Protein AF-A0A932LDV2-F1 (afdb_monomer_lite)

Secondary structure (DSSP, 8-state):
-HHHHHHHHHHHHHHHHHHHHHHHSBTTB-HHHHHHHHHHHHHHHGGGGS--TT--SS---HHHHHHH----TTTTS--TT--HHHHHHHHHHHHHHHHHHHHTT-HHHHHHHHHHHHHHHHHHHTT-TT-TTHHHHHHHHHHHHHHH-TT-HHHHHHHHHHHHHTT-HHHHHHHHHHHHHH---HHHHHHHHHHHHHTT-HHHHHHHHHHHHHHHHHS-S------HHHH-----HHHHHHSPPPP----------PPPPPPPP-------------S---------

Structure (mmCIF, N/CA/C/O backbone):
data_AF-A0A932LDV2-F1
#
_entry.id   AF-A0A932LDV2-F1
#
loop_
_atom_site.group_PDB
_atom_site.id
_atom_site.type_symbol
_atom_site.label_atom_id
_atom_site.label_alt_id
_atom_site.label_comp_id
_atom_site.label_asym_id
_atom_site.label_entity_id
_atom_site.label_seq_id
_atom_site.pdbx_PDB_ins_code
_atom_site.Cartn_x
_atom_site.Cartn_y
_atom_site.Cartn_z
_atom_site.occupancy
_atom_site.B_iso_or_equiv
_atom_site.auth_seq_id
_atom_site.auth_comp_id
_atom_site.auth_asym_id
_atom_site.auth_atom_id
_atom_site.pdbx_PDB_model_num
ATOM 1 N N . ALA A 1 1 ? 10.713 25.503 3.692 1.00 56.94 1 ALA A N 1
ATOM 2 C CA . ALA A 1 1 ? 11.577 24.511 4.371 1.00 56.94 1 ALA A CA 1
ATOM 3 C C . ALA A 1 1 ? 11.009 23.088 4.264 1.00 56.94 1 ALA A C 1
ATOM 5 O O . ALA A 1 1 ? 11.750 22.181 3.907 1.00 56.94 1 ALA A O 1
ATOM 6 N N . GLU A 1 2 ? 9.701 22.903 4.468 1.00 55.41 2 GLU A N 1
ATOM 7 C CA . GLU A 1 2 ? 9.014 21.595 4.528 1.00 55.41 2 GLU A CA 1
ATOM 8 C C . GLU A 1 2 ? 9.124 20.728 3.259 1.00 55.41 2 GLU A C 1
ATOM 10 O O . GLU A 1 2 ? 9.310 19.515 3.351 1.00 55.41 2 GLU A O 1
ATOM 15 N N . ARG A 1 3 ? 9.133 21.335 2.062 1.00 58.16 3 ARG A N 1
ATOM 16 C CA . ARG A 1 3 ? 9.334 20.598 0.797 1.00 58.16 3 ARG A CA 1
ATOM 17 C C . ARG A 1 3 ? 10.682 19.871 0.758 1.00 58.16 3 ARG A C 1
ATOM 19 O O . ARG A 1 3 ? 10.728 18.682 0.468 1.00 58.16 3 ARG A O 1
ATOM 26 N N . ARG A 1 4 ? 11.778 20.560 1.108 1.00 62.97 4 ARG A N 1
ATOM 27 C CA . ARG A 1 4 ? 13.129 19.963 1.151 1.00 62.97 4 ARG A CA 1
ATOM 28 C C . ARG A 1 4 ? 13.217 18.834 2.182 1.00 62.97 4 ARG A C 1
ATOM 30 O O . ARG A 1 4 ? 13.905 17.851 1.931 1.00 62.97 4 ARG A O 1
ATOM 37 N N . ALA A 1 5 ? 12.484 18.948 3.291 1.00 72.81 5 ALA A N 1
ATOM 38 C CA . ALA A 1 5 ? 12.410 17.898 4.303 1.00 72.81 5 ALA A CA 1
ATOM 39 C C . ALA A 1 5 ? 11.691 16.640 3.782 1.00 72.81 5 ALA A C 1
ATOM 41 O O . ALA A 1 5 ? 12.189 15.539 3.988 1.00 72.81 5 ALA A O 1
ATOM 42 N N . SER A 1 6 ? 10.587 16.791 3.039 1.00 71.81 6 SER A N 1
ATOM 43 C CA . SER A 1 6 ? 9.850 15.654 2.460 1.00 71.81 6 SER A CA 1
ATOM 44 C C . SER A 1 6 ? 10.655 14.906 1.390 1.00 71.81 6 SER A C 1
ATOM 46 O O . SER A 1 6 ? 10.692 13.678 1.395 1.00 71.81 6 SER A O 1
ATOM 48 N N . TYR A 1 7 ? 11.366 15.623 0.510 1.00 73.19 7 TYR A N 1
ATOM 49 C CA . TYR A 1 7 ? 12.268 14.990 -0.465 1.00 73.19 7 TYR A CA 1
ATOM 50 C C . TYR A 1 7 ? 13.435 14.262 0.210 1.00 73.19 7 TYR A C 1
ATOM 52 O O . TYR A 1 7 ? 13.761 13.143 -0.181 1.00 73.19 7 TYR A O 1
ATOM 60 N N . SER A 1 8 ? 14.024 14.871 1.243 1.00 80.75 8 SER A N 1
ATOM 61 C CA . SER A 1 8 ? 15.097 14.255 2.027 1.00 80.75 8 SER A CA 1
ATOM 62 C C . SER A 1 8 ? 14.615 12.981 2.732 1.00 80.75 8 SER A C 1
ATOM 64 O O . SER A 1 8 ? 15.217 11.923 2.575 1.00 80.75 8 SER A O 1
ATOM 66 N N . ALA A 1 9 ? 13.456 13.028 3.396 1.00 83.44 9 ALA A N 1
ATOM 67 C CA . ALA A 1 9 ? 12.863 11.859 4.044 1.00 83.44 9 ALA A CA 1
ATOM 68 C C . ALA A 1 9 ? 12.564 10.725 3.047 1.00 83.44 9 ALA A C 1
ATOM 70 O O . ALA A 1 9 ? 12.882 9.569 3.320 1.00 83.44 9 ALA A O 1
ATOM 71 N N . LYS A 1 10 ? 12.004 11.044 1.868 1.00 85.06 10 LYS A N 1
ATOM 72 C CA . LYS A 1 10 ? 11.775 10.061 0.795 1.00 85.06 10 LYS A CA 1
ATOM 73 C C . LYS A 1 10 ? 13.084 9.380 0.383 1.00 85.06 10 LYS A C 1
ATOM 75 O O . LYS A 1 10 ? 13.119 8.155 0.279 1.00 85.06 10 LYS A O 1
ATOM 80 N N . ALA A 1 11 ? 14.142 10.159 0.157 1.00 86.75 11 ALA A N 1
ATOM 81 C CA . ALA A 1 11 ? 15.445 9.635 -0.240 1.00 86.75 11 ALA A CA 1
ATOM 82 C C . ALA A 1 11 ? 16.041 8.703 0.828 1.00 86.75 11 ALA A C 1
ATOM 84 O O . ALA A 1 11 ? 16.503 7.614 0.493 1.00 86.75 11 ALA A O 1
ATOM 85 N N . GLU A 1 12 ? 15.957 9.076 2.107 1.00 90.75 12 GLU A N 1
ATOM 86 C CA . GLU A 1 12 ? 16.441 8.244 3.215 1.00 90.75 12 GLU A CA 1
ATOM 87 C C . GLU A 1 12 ? 15.667 6.924 3.341 1.00 90.75 12 GLU A C 1
ATOM 89 O O . GLU A 1 12 ? 16.276 5.869 3.521 1.00 90.75 12 GLU A O 1
ATOM 94 N N . PHE A 1 13 ? 14.339 6.927 3.167 1.00 92.06 13 PHE A N 1
ATOM 95 C CA . PHE A 1 13 ? 13.568 5.678 3.173 1.00 92.06 13 PHE A CA 1
ATOM 96 C C . PHE A 1 13 ? 13.920 4.761 1.998 1.00 92.06 13 PHE A C 1
ATOM 98 O O . PHE A 1 13 ? 14.060 3.554 2.195 1.00 92.06 13 PHE A O 1
ATOM 105 N N . PHE A 1 14 ? 14.110 5.304 0.791 1.00 91.50 14 PHE A N 1
ATOM 106 C CA . PHE A 1 14 ? 14.563 4.497 -0.346 1.00 91.50 14 PHE A CA 1
ATOM 107 C C . PHE A 1 14 ? 15.976 3.956 -0.149 1.00 91.50 14 PHE A C 1
ATOM 109 O O . PHE A 1 14 ? 16.233 2.806 -0.494 1.00 91.50 14 PHE A O 1
ATOM 116 N N . LYS A 1 15 ? 16.873 4.737 0.459 1.00 92.62 15 LYS A N 1
ATOM 117 C CA . LYS A 1 15 ? 18.210 4.273 0.833 1.00 92.62 15 LYS A CA 1
ATOM 118 C C . LYS A 1 15 ? 18.145 3.131 1.848 1.00 92.62 15 LYS A C 1
ATOM 120 O O . LYS A 1 15 ? 18.846 2.138 1.680 1.00 92.62 15 LYS A O 1
ATOM 125 N N . ALA A 1 16 ? 17.283 3.233 2.859 1.00 93.12 16 ALA A N 1
ATOM 126 C CA . ALA A 1 16 ? 17.077 2.165 3.835 1.00 93.12 16 ALA A CA 1
ATOM 127 C C . ALA A 1 16 ? 16.534 0.883 3.180 1.00 93.12 16 ALA A C 1
ATOM 129 O O . ALA A 1 16 ? 17.050 -0.202 3.441 1.00 93.12 16 ALA A O 1
ATOM 130 N N . LEU A 1 17 ? 15.544 1.006 2.287 1.00 95.50 17 LEU A N 1
ATOM 131 C CA . LEU A 1 17 ? 15.029 -0.126 1.508 1.00 95.50 17 LEU A CA 1
ATOM 132 C C . LEU A 1 17 ? 16.108 -0.746 0.618 1.00 95.50 17 LEU A C 1
ATOM 134 O O . LEU A 1 17 ? 16.176 -1.965 0.515 1.00 95.50 17 LEU A O 1
ATOM 138 N N . TRP A 1 18 ? 16.961 0.076 0.006 1.00 94.81 18 TRP A N 1
ATOM 139 C CA . TRP A 1 18 ? 18.045 -0.398 -0.849 1.00 94.81 18 TRP A CA 1
ATOM 140 C C . TRP A 1 18 ? 19.104 -1.171 -0.062 1.00 94.81 18 TRP A C 1
ATOM 142 O O . TRP A 1 18 ? 19.468 -2.270 -0.464 1.00 94.81 18 TRP A O 1
ATOM 152 N N . LEU A 1 19 ? 19.544 -0.649 1.089 1.00 94.56 19 LEU A N 1
ATOM 153 C CA . LEU A 1 19 ? 20.493 -1.345 1.968 1.00 94.56 19 LEU A CA 1
ATOM 154 C C . LEU A 1 19 ? 19.927 -2.676 2.469 1.00 94.56 19 LEU A C 1
ATOM 156 O O . LEU A 1 19 ? 20.640 -3.672 2.529 1.00 94.56 19 LEU A O 1
ATOM 160 N N . MET A 1 20 ? 18.639 -2.701 2.807 1.00 94.75 20 MET A N 1
ATOM 161 C CA . MET A 1 20 ? 17.969 -3.929 3.215 1.00 94.75 20 MET A CA 1
ATOM 162 C C . MET A 1 20 ? 17.880 -4.935 2.061 1.00 94.75 20 MET A C 1
ATOM 164 O O . MET A 1 20 ? 18.220 -6.096 2.254 1.00 94.75 20 MET A O 1
ATOM 168 N N . ALA A 1 21 ? 17.467 -4.499 0.868 1.00 95.56 21 ALA A N 1
ATOM 169 C CA . ALA A 1 21 ? 17.415 -5.350 -0.317 1.00 95.56 21 ALA A CA 1
ATOM 170 C C . ALA A 1 21 ? 18.800 -5.927 -0.651 1.00 95.56 21 ALA A C 1
ATOM 172 O O . ALA A 1 21 ? 18.924 -7.124 -0.880 1.00 95.56 21 ALA A O 1
ATOM 173 N N . GLN A 1 22 ? 19.854 -5.108 -0.573 1.00 95.19 22 GLN A N 1
ATOM 174 C CA . GLN A 1 22 ? 21.233 -5.556 -0.762 1.00 95.19 22 GLN A CA 1
ATOM 175 C C . GLN A 1 22 ? 21.660 -6.593 0.287 1.00 95.19 22 GLN A C 1
ATOM 177 O O . GLN A 1 22 ? 22.395 -7.516 -0.039 1.00 95.19 22 GLN A O 1
ATOM 182 N N . ALA A 1 23 ? 21.213 -6.450 1.537 1.00 93.25 23 ALA A N 1
ATOM 183 C CA . ALA A 1 23 ? 21.509 -7.412 2.597 1.00 93.25 23 ALA A CA 1
ATOM 184 C C . ALA A 1 23 ? 20.749 -8.744 2.438 1.00 93.25 23 ALA A C 1
ATOM 186 O O . ALA A 1 23 ? 21.206 -9.765 2.949 1.00 93.25 23 ALA A O 1
ATOM 187 N N . LEU A 1 24 ? 19.593 -8.736 1.764 1.00 93.62 24 LEU A N 1
ATOM 188 C CA . LEU A 1 24 ? 18.849 -9.949 1.401 1.00 93.62 24 LEU A CA 1
ATOM 189 C C . LEU A 1 24 ? 19.465 -10.655 0.185 1.00 93.62 24 LEU A C 1
ATOM 191 O O . LEU A 1 24 ? 19.384 -11.879 0.063 1.00 93.62 24 LEU A O 1
ATOM 195 N N . ASP A 1 25 ? 20.074 -9.880 -0.705 1.00 95.75 25 ASP A N 1
ATOM 196 C CA . ASP A 1 25 ? 20.756 -10.364 -1.894 1.00 95.75 25 ASP A CA 1
ATOM 197 C C . ASP A 1 25 ? 22.082 -11.072 -1.556 1.00 95.75 25 ASP A C 1
ATOM 199 O O . ASP A 1 25 ? 22.782 -10.770 -0.589 1.00 95.75 25 ASP A O 1
ATOM 203 N N . GLY A 1 26 ? 22.419 -12.073 -2.370 1.00 89.06 26 GLY A N 1
ATOM 204 C CA . GLY A 1 26 ? 23.655 -12.849 -2.251 1.00 89.06 26 GLY A CA 1
ATOM 205 C C . GLY A 1 26 ? 24.663 -12.465 -3.338 1.00 89.06 26 GLY A C 1
ATOM 206 O O . GLY A 1 26 ? 24.319 -11.759 -4.281 1.00 89.06 26 GLY A O 1
ATOM 207 N N . PRO A 1 27 ? 25.898 -12.992 -3.304 1.00 83.12 27 PRO A N 1
ATOM 208 C CA . PRO A 1 27 ? 26.955 -12.617 -4.254 1.00 83.12 27 PRO A CA 1
ATOM 209 C C . PRO A 1 27 ? 26.642 -12.909 -5.735 1.00 83.12 27 PRO A C 1
ATOM 211 O O . PRO A 1 27 ? 27.297 -12.353 -6.610 1.00 83.12 27 PRO A O 1
ATOM 214 N N . ALA A 1 28 ? 25.659 -13.765 -6.027 1.00 85.81 28 ALA A N 1
ATOM 215 C CA . ALA A 1 28 ? 25.228 -14.114 -7.385 1.00 85.81 28 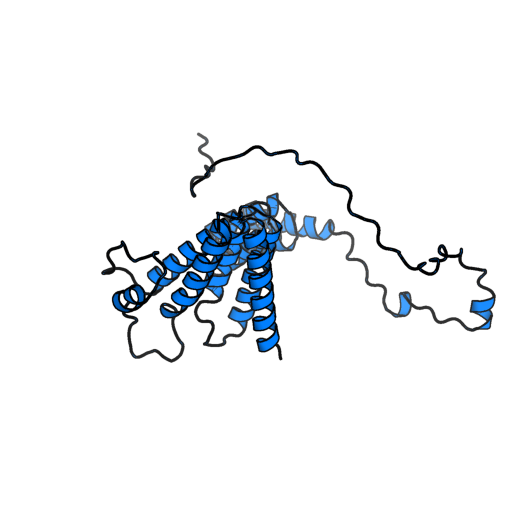ALA A CA 1
ATOM 216 C C . ALA A 1 28 ? 23.727 -13.861 -7.635 1.00 85.81 28 ALA A C 1
ATOM 218 O O . ALA A 1 28 ? 23.184 -14.343 -8.626 1.00 85.81 28 ALA A O 1
ATOM 219 N N . ASN A 1 29 ? 23.039 -13.167 -6.723 1.00 91.19 29 ASN A N 1
ATOM 220 C CA . ASN A 1 29 ? 21.599 -12.942 -6.797 1.00 91.19 29 ASN A CA 1
ATOM 221 C C . ASN A 1 29 ? 21.285 -11.500 -6.405 1.00 91.19 29 ASN A C 1
ATOM 223 O O . ASN A 1 29 ? 21.460 -11.155 -5.243 1.00 91.19 29 ASN A O 1
ATOM 227 N N . ASP A 1 30 ? 20.805 -10.702 -7.355 1.00 94.75 30 ASP A N 1
ATOM 228 C CA . ASP A 1 30 ? 20.394 -9.307 -7.179 1.00 94.75 30 ASP A CA 1
ATOM 229 C C . ASP A 1 30 ? 18.864 -9.147 -7.162 1.00 94.75 30 ASP A C 1
ATOM 231 O O . ASP A 1 30 ? 18.339 -8.072 -7.454 1.00 94.75 30 ASP A O 1
ATOM 235 N N . ARG A 1 31 ? 18.123 -10.224 -6.876 1.00 96.81 31 ARG A N 1
ATOM 236 C CA . ARG A 1 31 ? 16.661 -10.269 -6.979 1.00 96.81 31 ARG A CA 1
ATOM 237 C C . ARG A 1 31 ? 15.970 -9.132 -6.230 1.00 96.81 31 ARG A C 1
ATOM 239 O O . ARG A 1 31 ? 15.054 -8.528 -6.792 1.00 96.81 31 ARG A O 1
ATOM 246 N N . HIS A 1 32 ? 16.347 -8.853 -4.985 1.00 97.25 32 HIS A N 1
ATOM 247 C CA . HIS A 1 32 ? 15.653 -7.866 -4.159 1.00 97.25 32 HIS A CA 1
ATOM 248 C C . HIS A 1 32 ? 16.000 -6.439 -4.591 1.00 97.25 32 HIS A C 1
ATOM 250 O O . HIS A 1 32 ? 15.104 -5.595 -4.706 1.00 97.25 32 HIS A O 1
ATOM 256 N N . VAL A 1 33 ? 17.267 -6.165 -4.918 1.00 97.69 33 VAL A N 1
ATOM 257 C CA . VAL A 1 33 ? 17.696 -4.875 -5.479 1.00 97.69 33 VAL A CA 1
ATOM 258 C C . VAL A 1 33 ? 17.075 -4.643 -6.861 1.00 97.69 33 VAL A C 1
ATOM 260 O O . VAL A 1 33 ? 16.594 -3.539 -7.147 1.00 97.69 33 VAL A O 1
ATOM 263 N N . ALA A 1 34 ? 17.017 -5.666 -7.714 1.00 97.81 34 ALA A N 1
ATOM 264 C CA . ALA A 1 34 ? 16.365 -5.616 -9.019 1.00 97.81 34 ALA A CA 1
ATOM 265 C C . ALA A 1 34 ? 14.854 -5.380 -8.885 1.00 97.81 34 ALA A C 1
ATOM 267 O O . ALA A 1 34 ? 14.299 -4.556 -9.617 1.00 97.81 34 ALA A O 1
ATOM 268 N N . ALA A 1 35 ? 14.191 -6.031 -7.922 1.00 98.25 35 ALA A N 1
ATOM 269 C CA . ALA A 1 35 ? 12.786 -5.785 -7.610 1.00 98.25 35 ALA A CA 1
ATOM 270 C C . ALA A 1 35 ? 12.566 -4.338 -7.146 1.00 98.25 35 ALA A C 1
ATOM 272 O O . ALA A 1 35 ? 11.707 -3.651 -7.700 1.00 98.25 35 ALA A O 1
ATOM 273 N N . LEU A 1 36 ? 13.388 -3.821 -6.227 1.00 98.00 36 LEU A N 1
ATOM 274 C CA . LEU A 1 36 ? 13.286 -2.432 -5.771 1.00 98.00 36 LEU A CA 1
ATOM 275 C C . LEU A 1 36 ? 13.491 -1.439 -6.922 1.00 98.00 36 LEU A C 1
ATOM 277 O O . LEU A 1 36 ? 12.731 -0.482 -7.057 1.00 98.00 36 LEU A O 1
ATOM 281 N N . THR A 1 37 ? 14.469 -1.697 -7.790 1.00 98.06 37 THR A N 1
ATOM 282 C CA . THR A 1 37 ? 14.772 -0.868 -8.967 1.00 98.06 37 THR A CA 1
ATOM 283 C C . THR A 1 37 ? 13.648 -0.905 -10.004 1.00 98.06 37 THR A C 1
ATOM 285 O O . THR A 1 37 ? 13.355 0.099 -10.655 1.00 98.06 37 THR A O 1
ATOM 288 N N . ALA A 1 38 ? 1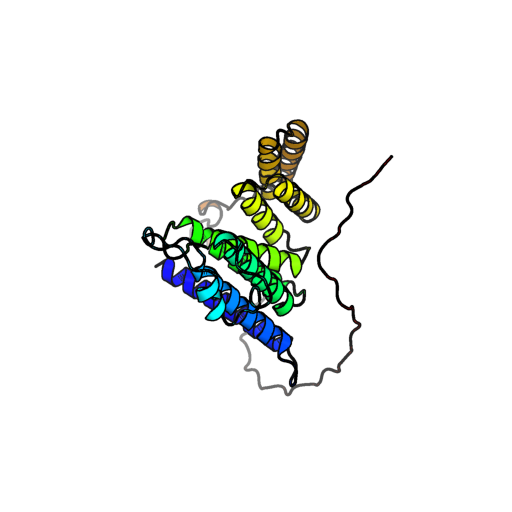3.010 -2.062 -10.191 1.00 98.31 38 ALA A N 1
ATOM 289 C CA . ALA A 1 38 ? 11.834 -2.185 -11.045 1.00 98.31 38 ALA A CA 1
ATOM 290 C C . ALA A 1 38 ? 10.632 -1.443 -10.443 1.00 98.31 38 ALA A C 1
ATOM 292 O O . ALA A 1 38 ? 9.880 -0.805 -11.179 1.00 98.31 38 ALA A O 1
ATOM 293 N N . ALA A 1 39 ? 10.472 -1.488 -9.118 1.00 98.06 39 ALA A N 1
ATOM 294 C CA . ALA A 1 39 ? 9.387 -0.814 -8.424 1.00 98.06 39 ALA A CA 1
ATOM 295 C C . ALA A 1 39 ? 9.500 0.711 -8.492 1.00 98.06 39 ALA A C 1
ATOM 297 O O . ALA A 1 39 ? 8.529 1.374 -8.846 1.00 98.06 39 ALA A O 1
ATOM 298 N N . THR A 1 40 ? 10.677 1.274 -8.193 1.00 96.69 40 THR A N 1
ATOM 299 C CA . THR A 1 40 ? 10.910 2.727 -8.265 1.00 96.69 40 THR A CA 1
ATOM 300 C C . THR A 1 40 ? 10.678 3.250 -9.671 1.00 96.69 40 THR A C 1
ATOM 302 O O . THR A 1 40 ? 9.950 4.220 -9.852 1.00 96.69 40 THR A O 1
ATOM 305 N N . ARG A 1 41 ? 11.188 2.534 -10.677 1.00 97.81 41 ARG A N 1
ATOM 306 C CA . ARG A 1 41 ? 10.962 2.872 -12.080 1.00 97.81 41 ARG A CA 1
ATOM 307 C C . ARG A 1 41 ? 9.484 2.879 -12.449 1.00 97.81 41 ARG A C 1
ATOM 309 O O . ARG A 1 41 ? 9.026 3.822 -13.080 1.00 97.81 41 ARG A O 1
ATOM 316 N N . ALA A 1 42 ? 8.739 1.854 -12.043 1.00 98.00 42 ALA A N 1
ATOM 317 C CA . ALA A 1 42 ? 7.310 1.785 -12.310 1.00 98.00 42 ALA A CA 1
ATOM 318 C C . ALA A 1 42 ? 6.528 2.900 -11.599 1.00 98.00 42 ALA A C 1
ATOM 320 O O . ALA A 1 42 ? 5.567 3.410 -12.166 1.00 98.00 42 ALA A O 1
ATOM 321 N N . LEU A 1 43 ? 6.938 3.309 -10.391 1.00 94.75 43 LEU A N 1
ATOM 322 C CA . LEU A 1 43 ? 6.351 4.459 -9.693 1.00 94.75 43 LEU A CA 1
ATOM 323 C C . LEU A 1 43 ? 6.615 5.777 -10.426 1.00 94.75 43 LEU A C 1
ATOM 3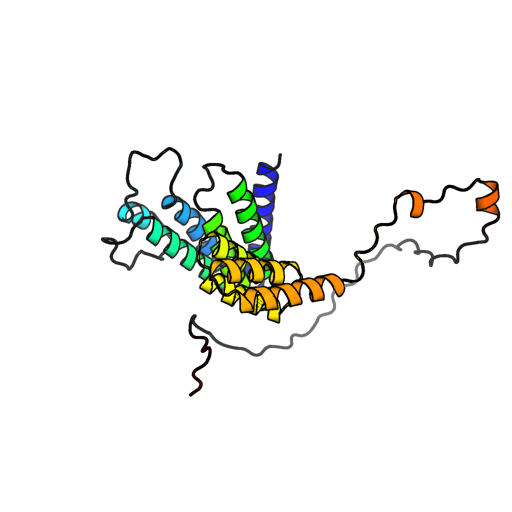25 O O . LEU A 1 43 ? 5.740 6.641 -10.420 1.00 94.75 43 LEU A O 1
ATOM 329 N N . ASP A 1 44 ? 7.801 5.956 -10.997 1.00 93.00 44 ASP A N 1
ATOM 330 C CA . ASP A 1 44 ? 8.161 7.178 -11.719 1.00 93.00 44 ASP A CA 1
ATOM 331 C C . ASP A 1 44 ? 7.450 7.230 -13.080 1.00 93.00 44 ASP A C 1
ATOM 333 O O . ASP A 1 44 ? 6.722 8.178 -13.349 1.00 93.00 44 ASP A O 1
ATOM 337 N N . GLU A 1 45 ? 7.528 6.157 -13.872 1.00 95.81 45 GLU A N 1
ATOM 338 C CA . GLU A 1 45 ? 6.823 6.021 -15.158 1.00 95.81 45 GLU A CA 1
ATOM 339 C C . GLU A 1 45 ? 5.286 6.079 -15.004 1.00 95.81 45 GLU A C 1
ATOM 341 O O . GLU A 1 45 ? 4.566 6.454 -15.927 1.00 95.81 45 GLU A O 1
ATOM 346 N N . ALA A 1 46 ? 4.739 5.744 -13.830 1.00 94.69 46 ALA A N 1
ATOM 347 C CA . ALA A 1 46 ? 3.313 5.907 -13.553 1.00 94.69 46 ALA A CA 1
ATOM 348 C C . ALA A 1 46 ? 2.852 7.378 -13.611 1.00 94.69 46 ALA A C 1
ATOM 350 O O . ALA A 1 46 ? 1.685 7.637 -13.913 1.00 94.69 46 ALA A O 1
ATOM 351 N N . GLU A 1 47 ? 3.730 8.344 -13.318 1.00 90.50 47 GLU A N 1
ATOM 352 C CA . GLU A 1 47 ? 3.366 9.768 -13.296 1.00 90.50 47 GLU A CA 1
ATOM 353 C C . GLU A 1 47 ? 3.002 10.312 -14.682 1.00 90.50 47 GLU A C 1
ATOM 355 O O . GLU A 1 47 ? 2.197 11.241 -14.772 1.00 90.50 47 GLU A O 1
ATOM 360 N N . ASP A 1 48 ? 3.488 9.688 -15.756 1.00 91.62 48 ASP A N 1
ATOM 361 C CA . ASP A 1 48 ? 3.180 10.085 -17.135 1.00 91.62 48 ASP A CA 1
ATOM 362 C C . ASP A 1 48 ? 1.710 9.851 -17.517 1.00 91.62 48 ASP A C 1
ATOM 364 O O . ASP A 1 48 ? 1.192 10.463 -18.454 1.00 91.62 48 ASP A O 1
ATOM 368 N N . PHE A 1 49 ? 1.005 9.000 -16.765 1.00 91.19 49 PHE A N 1
ATOM 369 C CA . PHE A 1 49 ? -0.427 8.747 -16.936 1.00 91.19 49 PHE A CA 1
ATOM 370 C C . PHE A 1 49 ? -1.312 9.573 -15.993 1.00 91.19 49 PHE A C 1
ATOM 372 O O . PHE A 1 49 ? -2.542 9.515 -16.093 1.00 91.19 49 PHE A O 1
ATOM 379 N N . ALA A 1 50 ? -0.714 10.302 -15.049 1.00 84.50 50 ALA A N 1
ATOM 380 C CA . ALA A 1 50 ? -1.449 11.084 -14.069 1.00 84.50 50 ALA A CA 1
ATOM 381 C C . ALA A 1 50 ? -1.938 12.415 -14.676 1.00 84.50 50 ALA A C 1
ATOM 383 O O . ALA A 1 50 ? -1.260 13.005 -15.521 1.00 84.50 50 ALA A O 1
ATOM 384 N N . PRO A 1 51 ? -3.108 12.928 -14.256 1.00 73.69 51 PRO A N 1
ATOM 385 C CA . PRO A 1 51 ? -3.616 14.202 -14.754 1.00 73.69 51 PRO A CA 1
ATOM 386 C C . PRO A 1 51 ? -2.696 15.356 -14.324 1.00 73.69 51 PRO A C 1
ATOM 388 O O . PRO A 1 51 ? -2.595 15.673 -13.142 1.00 73.69 51 PRO A O 1
ATOM 391 N N . GLN A 1 52 ? -2.023 15.997 -15.280 1.00 67.94 52 GLN A N 1
ATOM 392 C CA . GLN A 1 52 ? -1.145 17.142 -15.019 1.00 67.94 52 GLN A CA 1
ATOM 393 C C . GLN A 1 52 ? -1.952 18.445 -15.038 1.00 67.94 52 GLN A C 1
ATOM 395 O O . GLN A 1 52 ? -2.651 18.742 -16.011 1.00 67.94 52 GLN A O 1
ATOM 400 N N . ALA A 1 53 ? -1.847 19.251 -13.976 1.00 54.62 53 ALA A N 1
ATOM 401 C CA . ALA A 1 53 ? -2.471 20.571 -13.948 1.00 54.62 53 ALA A CA 1
ATOM 402 C C . ALA A 1 53 ? -1.868 21.451 -15.058 1.00 54.62 53 ALA A C 1
ATOM 404 O O . ALA A 1 53 ? -0.664 21.696 -15.068 1.00 54.62 53 ALA A O 1
ATOM 405 N N . GLY A 1 54 ? -2.704 21.899 -15.997 1.00 56.50 54 GLY A N 1
ATOM 406 C CA . GLY A 1 54 ? -2.292 22.720 -17.144 1.00 56.50 54 GLY A CA 1
ATOM 407 C C . GLY A 1 54 ? -2.174 21.970 -18.474 1.00 56.50 54 GLY A C 1
ATOM 408 O O . GLY A 1 54 ? -2.030 22.613 -19.506 1.00 56.50 54 GLY A O 1
ATOM 409 N N . ARG A 1 55 ? -2.302 20.637 -18.491 1.00 60.78 55 ARG A N 1
ATOM 410 C CA . ARG A 1 55 ? -2.326 19.835 -19.726 1.00 60.78 55 ARG A CA 1
ATOM 411 C C . ARG A 1 55 ? -3.766 19.537 -20.155 1.00 60.78 55 ARG A C 1
ATOM 413 O O . ARG A 1 55 ? -4.180 18.384 -20.209 1.00 60.78 55 ARG A O 1
ATOM 420 N N . LEU A 1 56 ? -4.541 20.594 -20.398 1.00 56.34 56 LEU A N 1
ATOM 421 C CA . LEU A 1 56 ? -5.944 20.486 -20.824 1.00 56.34 56 LEU A CA 1
ATOM 422 C C . LEU A 1 56 ? -6.092 20.153 -22.321 1.00 56.34 56 LEU A C 1
ATOM 424 O O . LEU A 1 56 ? -7.137 19.648 -22.719 1.00 56.34 56 LEU A O 1
ATOM 428 N N . ASP A 1 57 ? -5.042 20.359 -23.124 1.00 54.44 57 ASP A N 1
ATOM 429 C CA . ASP A 1 57 ? -5.186 20.444 -24.586 1.00 54.44 57 ASP A CA 1
ATOM 430 C C . ASP A 1 57 ? -4.698 19.214 -25.374 1.00 54.44 57 ASP A C 1
ATOM 432 O O . ASP A 1 57 ? -4.859 19.170 -26.592 1.00 54.44 57 ASP A O 1
ATOM 436 N N . ALA A 1 58 ? -4.125 18.190 -24.723 1.00 64.25 58 ALA A N 1
ATOM 437 C CA . ALA A 1 58 ? -3.655 16.988 -25.421 1.00 64.25 58 ALA A CA 1
ATOM 438 C C . ALA A 1 58 ? -3.951 15.696 -24.637 1.00 64.25 58 ALA A C 1
ATOM 440 O O . ALA A 1 58 ? -3.407 15.519 -23.539 1.00 64.25 58 ALA A O 1
ATOM 441 N N . PRO A 1 59 ? -4.765 14.769 -25.183 1.00 74.19 59 PRO A N 1
ATOM 442 C CA . PRO A 1 59 ? -4.996 13.473 -24.557 1.00 74.19 59 PRO A CA 1
ATOM 443 C C . PRO A 1 59 ? -3.688 12.673 -24.481 1.00 74.19 59 PRO A C 1
ATOM 445 O O . PRO A 1 59 ? -2.871 12.690 -25.400 1.00 74.19 59 PRO A O 1
ATOM 448 N N . VAL A 1 60 ? -3.479 11.961 -23.372 1.00 83.75 60 VAL A N 1
ATOM 449 C CA . VAL A 1 60 ? -2.308 11.091 -23.194 1.00 83.75 60 VAL A CA 1
ATOM 450 C C . VAL A 1 60 ? -2.415 9.894 -24.142 1.00 83.75 60 VAL A C 1
ATOM 452 O O . VAL A 1 60 ? -3.285 9.037 -23.974 1.00 83.75 60 VAL A O 1
ATOM 455 N N . GLU A 1 61 ? -1.507 9.802 -25.114 1.00 90.62 61 GLU A N 1
ATOM 456 C CA . GLU A 1 61 ? -1.399 8.642 -26.001 1.00 90.62 61 GLU A CA 1
ATOM 457 C C . GLU A 1 61 ? -0.736 7.459 -25.284 1.00 90.62 61 GLU A C 1
ATOM 459 O O . GLU A 1 61 ? 0.484 7.287 -25.301 1.00 90.62 61 GLU A O 1
ATOM 464 N N . VAL A 1 62 ? -1.557 6.607 -24.663 1.00 93.06 62 VAL A N 1
ATOM 465 C CA . VAL A 1 62 ? -1.095 5.465 -23.852 1.00 93.06 62 VAL A CA 1
ATOM 466 C C . VAL A 1 62 ? -0.104 4.575 -24.607 1.00 93.06 62 VAL A C 1
ATOM 468 O O . VAL A 1 62 ? 0.901 4.165 -24.033 1.00 93.06 62 VAL A O 1
ATOM 471 N N . LYS A 1 63 ? -0.340 4.305 -25.896 1.00 94.38 63 LYS A N 1
ATOM 472 C CA . LYS A 1 63 ? 0.544 3.461 -26.715 1.00 94.38 63 LYS A CA 1
ATOM 473 C C . LYS A 1 63 ? 1.949 4.049 -26.856 1.00 94.38 63 LYS A C 1
ATOM 475 O O . LYS A 1 63 ? 2.924 3.310 -26.730 1.00 94.38 63 LYS A O 1
ATOM 480 N N . LEU A 1 64 ? 2.050 5.356 -27.099 1.00 93.56 64 LEU A N 1
ATOM 481 C CA . LEU A 1 64 ? 3.330 6.046 -27.244 1.00 93.56 64 LEU A CA 1
ATOM 482 C C . LEU A 1 64 ? 4.098 6.049 -25.918 1.00 93.56 64 LEU A C 1
ATOM 484 O O . LEU A 1 64 ? 5.271 5.682 -25.883 1.00 93.56 64 LEU A O 1
ATOM 488 N N . VAL A 1 65 ? 3.407 6.382 -24.824 1.00 94.81 65 VAL A N 1
ATOM 489 C CA . VAL A 1 65 ? 3.980 6.414 -23.471 1.00 94.81 65 VAL A CA 1
ATOM 490 C C . VAL A 1 65 ? 4.490 5.026 -23.060 1.00 94.81 65 VAL A C 1
ATOM 492 O O . VAL A 1 65 ? 5.667 4.863 -22.745 1.00 94.81 65 VAL A O 1
ATOM 495 N N . VAL A 1 66 ? 3.658 3.982 -23.177 1.00 96.94 66 VAL A N 1
ATOM 496 C CA . VAL A 1 66 ? 4.053 2.593 -22.867 1.00 96.94 66 VAL A CA 1
ATOM 497 C C . VAL A 1 66 ? 5.235 2.122 -23.725 1.00 96.94 66 VAL A C 1
ATOM 499 O O . VAL A 1 66 ? 6.078 1.371 -23.232 1.00 96.94 66 VAL A O 1
ATOM 502 N N . GLY A 1 67 ? 5.326 2.561 -24.985 1.00 96.00 67 GLY A N 1
ATOM 503 C CA . GLY A 1 67 ? 6.449 2.247 -25.872 1.00 96.00 67 GLY A CA 1
ATOM 504 C C . GLY A 1 67 ? 7.791 2.818 -25.398 1.00 96.00 67 GLY A C 1
ATOM 505 O O . GLY A 1 67 ? 8.819 2.164 -25.569 1.00 96.00 67 GLY A O 1
ATOM 506 N N . GLY A 1 68 ? 7.783 3.998 -24.768 1.00 96.25 68 GLY A N 1
ATOM 507 C CA . GLY A 1 68 ? 8.978 4.632 -24.194 1.00 96.25 68 GLY A CA 1
ATOM 508 C C . GLY A 1 68 ? 9.387 4.082 -22.823 1.00 96.25 68 GLY A C 1
ATOM 509 O O . GLY A 1 68 ? 10.543 4.212 -22.417 1.00 96.25 68 GLY A O 1
ATOM 510 N N . HIS A 1 69 ? 8.463 3.440 -22.112 1.00 97.88 69 HIS A N 1
ATOM 511 C CA . HIS A 1 69 ? 8.693 2.926 -20.766 1.00 97.88 69 HIS A CA 1
ATOM 512 C C . HIS A 1 69 ? 9.516 1.639 -20.758 1.00 97.88 69 HIS A C 1
ATOM 514 O O . HIS A 1 69 ? 9.475 0.812 -21.675 1.00 97.88 69 HIS A O 1
ATOM 520 N N . ARG A 1 70 ? 10.255 1.405 -19.673 1.00 97.81 70 ARG A N 1
ATOM 521 C CA . ARG A 1 70 ? 10.960 0.137 -19.440 1.00 97.81 70 ARG A CA 1
ATOM 522 C C . ARG A 1 70 ? 10.117 -0.837 -18.625 1.00 97.81 70 ARG A C 1
ATOM 524 O O . ARG A 1 70 ? 10.347 -2.040 -18.750 1.00 97.81 70 ARG A O 1
ATOM 531 N N . THR A 1 71 ? 9.157 -0.363 -17.832 1.00 98.12 71 THR A N 1
ATOM 532 C CA . THR A 1 71 ? 8.265 -1.227 -17.046 1.00 98.12 71 THR A CA 1
ATOM 533 C C . THR A 1 71 ? 7.441 -2.141 -17.963 1.00 98.12 71 THR A C 1
ATOM 535 O O . THR A 1 71 ? 6.824 -1.672 -18.921 1.00 98.12 71 THR A O 1
ATOM 538 N N . PRO A 1 72 ? 7.401 -3.463 -17.710 1.00 97.25 72 PRO A N 1
ATOM 539 C CA . PRO A 1 72 ? 6.738 -4.413 -18.603 1.00 97.25 72 PRO A CA 1
ATOM 540 C C . PRO A 1 72 ? 5.214 -4.506 -18.412 1.00 97.25 72 PRO A C 1
ATOM 542 O O . PRO A 1 72 ? 4.567 -5.216 -19.175 1.00 97.25 72 PRO A O 1
ATOM 545 N N . ALA A 1 73 ? 4.631 -3.794 -17.437 1.00 94.44 73 ALA A N 1
ATOM 546 C CA . ALA A 1 73 ? 3.255 -3.971 -16.948 1.00 94.44 73 ALA A CA 1
ATOM 547 C C . ALA A 1 73 ? 2.147 -3.965 -18.023 1.00 94.44 73 ALA A C 1
ATOM 549 O O . ALA A 1 73 ? 1.099 -4.575 -17.818 1.00 94.44 73 ALA A O 1
ATOM 550 N N . LEU A 1 74 ? 2.364 -3.288 -19.155 1.00 96.00 74 LEU A N 1
ATOM 551 C CA . LEU A 1 74 ? 1.408 -3.201 -20.267 1.00 96.00 74 LEU A CA 1
ATOM 552 C C . LEU A 1 74 ? 1.983 -3.643 -21.621 1.00 96.00 74 LEU A C 1
ATOM 554 O O . LEU A 1 74 ? 1.268 -3.612 -22.617 1.00 96.00 74 LEU A O 1
ATOM 558 N N . LYS A 1 75 ? 3.254 -4.062 -21.690 1.00 93.38 75 LYS A N 1
ATOM 559 C CA . LYS A 1 75 ? 3.942 -4.298 -22.976 1.00 93.38 75 LYS A CA 1
ATOM 560 C C . LYS A 1 75 ? 3.388 -5.479 -23.771 1.00 93.38 75 LYS A C 1
ATOM 562 O O . LYS A 1 75 ? 3.527 -5.509 -24.987 1.00 93.38 75 LYS A O 1
ATOM 567 N N . SER A 1 76 ? 2.785 -6.447 -23.090 1.00 88.62 76 SER A N 1
ATOM 568 C CA . SER A 1 76 ? 2.222 -7.660 -23.689 1.00 88.62 76 SER A CA 1
ATOM 569 C C . SER A 1 76 ? 0.703 -7.603 -23.877 1.00 88.62 76 SER A C 1
ATOM 571 O O . SER A 1 76 ? 0.099 -8.618 -24.217 1.00 88.62 76 SER A O 1
ATOM 573 N N . MET A 1 77 ? 0.065 -6.454 -23.630 1.00 88.56 77 MET A N 1
ATOM 574 C CA . MET A 1 77 ? -1.393 -6.325 -23.643 1.00 88.56 77 MET A CA 1
ATOM 575 C C . MET A 1 77 ? -1.888 -5.491 -24.832 1.00 88.56 77 MET A C 1
ATOM 577 O O . MET A 1 77 ? -1.218 -4.534 -25.219 1.00 88.56 77 MET A O 1
ATOM 581 N N . PRO A 1 78 ? -3.081 -5.795 -25.375 1.00 91.06 78 PRO A N 1
ATOM 582 C CA . PRO A 1 78 ? -3.760 -4.903 -26.312 1.00 91.06 78 PRO A CA 1
ATOM 583 C C . PRO A 1 78 ? -4.085 -3.567 -25.621 1.00 91.06 78 PRO A C 1
ATOM 585 O O . PRO A 1 78 ? -4.650 -3.551 -24.522 1.00 91.06 78 PRO A O 1
ATOM 588 N N . LEU A 1 79 ? -3.695 -2.444 -26.237 1.00 92.88 79 LEU A N 1
ATOM 589 C CA . LEU A 1 79 ? -3.774 -1.103 -25.633 1.00 92.88 79 LEU A CA 1
ATOM 590 C C . LEU A 1 79 ? -4.973 -0.278 -26.120 1.00 92.88 79 LEU A C 1
ATOM 592 O O . LEU A 1 79 ? -5.198 0.822 -25.624 1.00 92.88 79 LEU A O 1
ATOM 596 N N . GLU A 1 80 ? -5.776 -0.802 -27.046 1.00 90.88 80 GLU A N 1
ATOM 597 C CA . GLU A 1 80 ? -6.842 -0.073 -27.750 1.00 90.88 80 GLU A CA 1
ATOM 598 C C . GLU A 1 80 ? -7.955 0.416 -26.811 1.00 90.88 80 GLU A C 1
ATOM 600 O O . GLU A 1 80 ? -8.644 1.386 -27.110 1.00 90.88 80 GLU A O 1
ATOM 605 N N . ARG A 1 81 ? -8.137 -0.256 -25.667 1.00 90.44 81 ARG A N 1
ATOM 606 C CA . ARG A 1 81 ? -9.151 0.073 -24.648 1.00 90.44 81 ARG A CA 1
ATOM 607 C C . ARG A 1 81 ? -8.548 0.525 -23.318 1.00 90.44 81 ARG A C 1
ATOM 609 O O . ARG A 1 81 ? -9.270 0.648 -22.331 1.00 90.44 81 ARG A O 1
ATOM 616 N N . ILE A 1 82 ? -7.233 0.727 -23.259 1.00 94.44 82 ILE A N 1
ATOM 617 C CA . ILE A 1 82 ? -6.560 1.117 -22.021 1.00 94.44 82 ILE A CA 1
ATOM 618 C C . ILE A 1 82 ? -6.591 2.636 -21.899 1.00 94.44 82 ILE A C 1
ATOM 620 O O . ILE A 1 82 ? -5.972 3.352 -22.680 1.00 94.44 82 ILE A O 1
ATOM 624 N N . THR A 1 83 ? -7.307 3.131 -20.891 1.00 93.00 83 THR A N 1
ATOM 625 C CA . THR A 1 83 ? -7.305 4.557 -20.541 1.00 93.00 83 THR A CA 1
ATOM 626 C C . THR A 1 83 ? -6.051 4.922 -19.731 1.00 93.00 83 THR A C 1
ATOM 628 O O . THR A 1 83 ? -5.469 4.042 -19.089 1.00 93.00 83 THR A O 1
ATOM 631 N N . PRO A 1 84 ? -5.649 6.207 -19.661 1.00 92.44 84 PRO A N 1
ATOM 632 C CA . PRO A 1 84 ? -4.536 6.636 -18.807 1.00 92.44 84 PRO A CA 1
ATOM 633 C C . PRO A 1 84 ? -4.731 6.247 -17.337 1.00 92.44 84 PRO A C 1
ATOM 635 O O . PRO A 1 84 ? -3.805 5.767 -16.692 1.00 92.44 84 PRO A O 1
ATOM 638 N N . ARG A 1 85 ? -5.962 6.336 -16.813 1.00 90.75 85 ARG A N 1
ATOM 639 C CA . ARG A 1 85 ? -6.268 5.904 -15.441 1.00 90.75 85 ARG A CA 1
ATOM 640 C C . ARG A 1 85 ? -6.016 4.407 -15.239 1.00 90.75 85 ARG A C 1
ATOM 642 O O . ARG A 1 85 ? -5.404 4.036 -14.242 1.00 90.75 85 ARG A O 1
ATOM 649 N N . MET A 1 86 ? -6.445 3.569 -16.187 1.00 93.81 86 MET A N 1
ATOM 650 C CA . MET A 1 86 ? -6.173 2.128 -16.148 1.00 93.81 86 MET A CA 1
ATOM 651 C C . MET A 1 86 ? -4.675 1.842 -16.256 1.00 93.81 86 MET A C 1
ATOM 653 O O . MET A 1 86 ? -4.176 0.956 -15.568 1.00 93.81 86 MET A O 1
ATOM 657 N N . ALA A 1 87 ? -3.948 2.591 -17.090 1.00 95.62 87 ALA A N 1
ATOM 658 C CA . ALA A 1 87 ? -2.506 2.439 -17.219 1.00 95.62 87 ALA A CA 1
ATOM 659 C C . ALA A 1 87 ? -1.773 2.792 -15.915 1.00 95.62 87 ALA A C 1
ATOM 661 O O . ALA A 1 87 ? -0.974 1.987 -15.435 1.00 95.62 87 ALA A O 1
ATOM 662 N N . LEU A 1 88 ? -2.128 3.926 -15.298 1.00 94.50 88 LEU A N 1
ATOM 663 C CA . LEU A 1 88 ? -1.656 4.341 -13.976 1.00 94.50 88 LEU A CA 1
ATOM 664 C C . LEU A 1 88 ? -1.858 3.225 -12.941 1.00 94.50 88 LEU A C 1
ATOM 666 O O . LEU A 1 88 ? -0.904 2.820 -12.281 1.00 94.50 88 LEU A O 1
ATOM 670 N N . ASP A 1 89 ? -3.072 2.676 -12.837 1.00 93.75 89 ASP A N 1
ATOM 671 C CA . ASP A 1 89 ? -3.362 1.600 -11.880 1.00 93.75 89 ASP A CA 1
ATOM 672 C C . ASP A 1 89 ? -2.514 0.346 -12.136 1.00 93.75 89 ASP A C 1
ATOM 674 O O . ASP A 1 89 ? -2.007 -0.258 -11.194 1.00 93.75 89 ASP A O 1
ATOM 678 N N . ARG A 1 90 ? -2.290 -0.037 -13.398 1.00 96.50 90 ARG A N 1
ATOM 679 C CA . ARG A 1 90 ? -1.474 -1.218 -13.734 1.00 96.50 90 ARG A CA 1
ATOM 680 C C . ARG A 1 90 ? -0.000 -1.035 -13.391 1.00 96.50 90 ARG A C 1
ATOM 682 O O . ARG A 1 90 ? 0.625 -1.978 -12.908 1.00 96.50 90 ARG A O 1
ATOM 689 N N . TYR A 1 91 ? 0.543 0.162 -13.593 1.00 97.75 91 TYR A N 1
ATOM 690 C CA . TYR A 1 91 ? 1.912 0.481 -13.186 1.00 97.75 91 TYR A CA 1
ATOM 691 C C . TYR A 1 91 ? 2.057 0.472 -11.664 1.00 97.75 91 TYR A C 1
ATOM 693 O O . TYR A 1 91 ? 3.018 -0.093 -11.146 1.00 97.75 91 TYR A O 1
ATOM 701 N N . LEU A 1 92 ? 1.081 1.025 -10.938 1.00 96.94 92 LEU A N 1
ATOM 702 C CA . LEU A 1 92 ? 1.098 1.032 -9.476 1.00 96.94 92 LEU A CA 1
ATOM 703 C C . LEU A 1 92 ? 0.929 -0.367 -8.876 1.00 96.94 92 LEU A C 1
ATOM 705 O O . LEU A 1 92 ? 1.616 -0.681 -7.909 1.00 96.94 92 LEU A O 1
ATOM 709 N N . VAL A 1 93 ? 0.096 -1.231 -9.466 1.00 97.00 93 VAL A N 1
ATOM 710 C CA . VAL A 1 93 ? -0.004 -2.648 -9.068 1.00 97.00 93 VAL A CA 1
ATOM 711 C C . VAL A 1 93 ? 1.323 -3.372 -9.298 1.00 97.00 93 VAL A C 1
ATOM 713 O O . VAL A 1 93 ? 1.799 -4.081 -8.413 1.00 97.00 93 VAL A O 1
ATOM 716 N N . PHE A 1 94 ? 1.966 -3.163 -10.451 1.00 98.25 94 PHE A N 1
ATOM 717 C CA . PHE A 1 94 ? 3.288 -3.736 -10.713 1.00 98.25 94 PHE A CA 1
ATOM 718 C C . PHE A 1 94 ? 4.327 -3.246 -9.693 1.00 98.25 94 PHE A C 1
ATOM 720 O O . PHE A 1 94 ? 5.060 -4.050 -9.118 1.00 98.25 94 PHE A O 1
ATOM 727 N N . ALA A 1 95 ? 4.363 -1.938 -9.422 1.00 98.31 95 ALA A N 1
ATOM 728 C CA . ALA A 1 95 ? 5.256 -1.358 -8.427 1.00 98.31 95 ALA A CA 1
ATOM 729 C C . ALA A 1 95 ? 5.013 -1.946 -7.034 1.00 98.31 95 ALA A C 1
ATOM 731 O O . ALA A 1 95 ? 5.954 -2.363 -6.370 1.00 98.31 95 ALA A O 1
ATOM 732 N N . GLN A 1 96 ? 3.754 -2.035 -6.611 1.00 97.81 96 GLN A N 1
ATOM 733 C CA . GLN A 1 96 ? 3.344 -2.602 -5.331 1.00 97.81 96 GLN A CA 1
ATOM 734 C C . GLN A 1 96 ? 3.829 -4.051 -5.166 1.00 97.81 96 GLN A C 1
ATOM 736 O O . GLN A 1 96 ? 4.360 -4.397 -4.108 1.00 97.81 96 GLN A O 1
ATOM 741 N N . GLN A 1 97 ? 3.697 -4.888 -6.199 1.00 97.62 97 GLN A N 1
ATOM 742 C CA . GLN A 1 97 ? 4.186 -6.272 -6.171 1.00 97.62 97 GLN A CA 1
ATOM 743 C C . GLN A 1 97 ? 5.710 -6.324 -6.044 1.00 97.62 97 GLN A C 1
ATOM 745 O O . GLN A 1 97 ? 6.244 -7.090 -5.243 1.00 97.62 97 GLN A O 1
ATOM 750 N N . LYS A 1 98 ? 6.416 -5.471 -6.795 1.00 98.44 98 LYS A N 1
ATOM 751 C CA . LYS A 1 98 ? 7.878 -5.390 -6.747 1.00 98.44 98 LYS A CA 1
ATOM 752 C C . LYS A 1 98 ? 8.414 -4.805 -5.440 1.00 98.44 98 LYS A C 1
ATOM 754 O O . LYS A 1 98 ? 9.454 -5.256 -4.977 1.00 98.44 98 LYS A O 1
ATOM 759 N N . LEU A 1 99 ? 7.694 -3.884 -4.800 1.00 98.38 99 LEU A N 1
ATOM 760 C CA . LEU A 1 99 ? 8.015 -3.413 -3.449 1.00 98.38 99 LEU A CA 1
ATOM 761 C C . LEU A 1 99 ? 7.893 -4.545 -2.427 1.00 98.38 99 LEU A C 1
ATOM 763 O O . LEU A 1 99 ? 8.791 -4.703 -1.609 1.00 98.38 99 LEU A O 1
ATOM 767 N N . ALA A 1 100 ? 6.822 -5.342 -2.483 1.00 96.50 100 ALA A N 1
ATOM 768 C CA . ALA A 1 100 ? 6.651 -6.488 -1.589 1.00 96.50 100 ALA A CA 1
ATOM 769 C C . ALA A 1 100 ? 7.750 -7.550 -1.801 1.00 96.50 100 ALA A C 1
ATOM 771 O O . ALA A 1 100 ? 8.305 -8.059 -0.832 1.00 96.50 100 ALA A O 1
ATOM 772 N N . GLU A 1 101 ? 8.121 -7.826 -3.057 1.00 97.00 101 GLU A N 1
ATOM 773 C CA . GLU A 1 101 ? 9.234 -8.726 -3.397 1.00 97.00 101 GLU A CA 1
ATOM 774 C C . GLU A 1 101 ? 10.594 -8.197 -2.909 1.00 97.00 101 GLU A C 1
ATOM 776 O O . GLU A 1 101 ? 11.411 -8.960 -2.398 1.00 97.00 101 GLU A O 1
ATOM 781 N N . ALA A 1 102 ? 10.838 -6.890 -3.021 1.00 97.62 102 ALA A N 1
ATOM 782 C CA . ALA A 1 102 ? 12.085 -6.273 -2.572 1.00 97.62 102 ALA A CA 1
ATOM 783 C C . ALA A 1 102 ? 12.305 -6.393 -1.058 1.00 97.62 102 ALA A C 1
ATOM 785 O O . ALA A 1 102 ? 13.446 -6.410 -0.605 1.00 97.62 102 ALA A O 1
ATOM 786 N N . VAL A 1 103 ? 11.221 -6.450 -0.278 1.00 96.38 103 VAL A N 1
ATOM 787 C CA . VAL A 1 103 ? 11.294 -6.528 1.185 1.00 96.38 103 VAL A CA 1
ATOM 788 C C . VAL A 1 103 ? 11.125 -7.936 1.753 1.00 96.38 103 VAL A C 1
ATOM 790 O O . VAL A 1 103 ? 11.333 -8.107 2.947 1.00 96.38 103 VAL A O 1
ATOM 793 N N . ASP A 1 104 ? 10.745 -8.915 0.928 1.00 94.19 104 ASP A N 1
ATOM 794 C CA . ASP A 1 104 ? 10.672 -10.357 1.232 1.00 94.19 104 ASP A CA 1
ATOM 795 C C . ASP A 1 104 ? 10.090 -10.713 2.609 1.00 94.19 104 ASP A C 1
ATOM 797 O O . ASP A 1 104 ? 10.662 -11.469 3.393 1.00 94.19 104 ASP A O 1
ATOM 801 N N . GLY A 1 105 ? 8.956 -10.107 2.955 1.00 93.38 105 GLY A N 1
ATOM 802 C CA . GLY A 1 105 ? 8.271 -10.413 4.209 1.00 93.38 105 GLY A CA 1
ATOM 803 C C . GLY A 1 105 ? 8.863 -9.765 5.473 1.00 93.38 105 GLY A C 1
ATOM 804 O O . GLY A 1 105 ? 8.399 -10.024 6.582 1.00 93.38 105 GLY A O 1
ATOM 805 N N . GLN A 1 106 ? 9.904 -8.934 5.352 1.00 93.88 106 GLN A N 1
ATOM 806 C CA . GLN A 1 106 ? 10.585 -8.338 6.504 1.00 93.88 106 GLN A CA 1
ATOM 807 C C . GLN A 1 106 ? 9.747 -7.223 7.147 1.00 93.88 106 GLN A C 1
ATOM 809 O O . GLN A 1 106 ? 9.419 -6.221 6.504 1.00 93.88 106 GLN A O 1
ATOM 814 N N . ALA A 1 107 ? 9.497 -7.320 8.458 1.00 94.38 107 ALA A N 1
ATOM 815 C CA . ALA A 1 107 ? 8.732 -6.320 9.216 1.00 94.38 107 ALA A CA 1
ATOM 816 C C . ALA A 1 107 ? 9.359 -4.909 9.159 1.00 94.38 107 ALA A C 1
ATOM 818 O O . ALA A 1 107 ? 8.655 -3.899 9.082 1.00 94.38 107 ALA A O 1
ATOM 819 N N . VAL A 1 108 ? 10.696 -4.819 9.145 1.00 93.56 108 VAL A N 1
ATOM 820 C CA . VAL A 1 108 ? 11.418 -3.539 8.998 1.00 93.56 108 VAL A CA 1
ATOM 821 C C . VAL A 1 108 ? 11.157 -2.920 7.622 1.00 93.56 108 VAL A C 1
ATOM 823 O O . VAL A 1 108 ? 10.866 -1.725 7.533 1.00 93.56 108 VAL A O 1
ATOM 826 N N . GLY A 1 109 ? 11.187 -3.733 6.563 1.00 95.81 109 GLY A N 1
ATOM 827 C CA . GLY A 1 109 ? 10.855 -3.301 5.207 1.00 95.81 109 GLY A CA 1
ATOM 828 C C . GLY A 1 109 ? 9.399 -2.857 5.088 1.00 95.81 109 GLY A C 1
ATOM 829 O O . GLY A 1 109 ? 9.126 -1.772 4.576 1.00 95.81 109 GLY A O 1
ATOM 830 N N . SER A 1 110 ? 8.466 -3.624 5.661 1.00 96.94 110 SER A N 1
ATOM 831 C CA . SER A 1 110 ? 7.052 -3.242 5.751 1.00 96.94 110 SER A CA 1
ATOM 832 C C . SER A 1 110 ? 6.860 -1.885 6.439 1.00 96.94 110 SER A C 1
ATOM 834 O O . SER A 1 110 ? 6.127 -1.023 5.948 1.00 96.94 110 SER A O 1
ATOM 836 N N . LYS A 1 111 ? 7.570 -1.633 7.544 1.00 95.94 111 LYS A N 1
ATOM 837 C CA . LYS A 1 111 ? 7.516 -0.347 8.247 1.00 95.94 111 LYS A CA 1
ATOM 838 C C . LYS A 1 111 ? 8.049 0.809 7.394 1.00 95.94 111 LYS A C 1
ATOM 840 O O . LYS A 1 111 ? 7.451 1.884 7.406 1.00 95.94 111 LYS A O 1
ATOM 845 N N . ALA A 1 112 ? 9.136 0.610 6.647 1.00 96.12 112 ALA A N 1
ATOM 846 C CA . ALA A 1 112 ? 9.663 1.626 5.734 1.00 96.12 112 ALA A CA 1
ATOM 847 C C . ALA A 1 112 ? 8.666 1.955 4.607 1.00 96.12 112 ALA A C 1
ATOM 849 O O . ALA A 1 112 ? 8.427 3.129 4.321 1.00 96.12 112 ALA A O 1
ATOM 850 N N . LEU A 1 113 ? 8.015 0.937 4.031 1.00 97.62 113 LEU A N 1
ATOM 851 C CA . LEU A 1 113 ? 6.950 1.112 3.036 1.00 97.62 113 LEU A CA 1
ATOM 852 C C . LEU A 1 113 ? 5.746 1.872 3.613 1.00 97.62 113 LEU A C 1
ATOM 854 O O . LEU A 1 113 ? 5.262 2.816 2.990 1.00 97.62 113 LEU A O 1
ATOM 858 N N . TYR A 1 114 ? 5.313 1.539 4.832 1.00 96.56 114 TYR A N 1
ATOM 859 C CA . TYR A 1 114 ? 4.265 2.279 5.545 1.00 96.56 114 TYR A CA 1
ATOM 860 C C . TYR A 1 114 ? 4.608 3.772 5.689 1.00 96.56 114 TYR A C 1
ATOM 862 O O . TYR A 1 114 ? 3.764 4.635 5.426 1.00 96.56 114 TYR A O 1
ATOM 870 N N . LEU A 1 115 ? 5.848 4.089 6.082 1.00 95.81 115 LEU A N 1
ATOM 871 C CA . LEU A 1 115 ? 6.303 5.469 6.268 1.00 95.81 115 LEU A CA 1
ATOM 872 C C . LEU A 1 115 ? 6.377 6.238 4.940 1.00 95.81 115 LEU A C 1
ATOM 874 O O . LEU A 1 115 ? 5.986 7.405 4.896 1.00 95.81 115 LEU A O 1
ATOM 878 N N . LEU A 1 116 ? 6.792 5.584 3.851 1.00 94.38 116 LEU A N 1
ATOM 879 C CA . LEU A 1 116 ? 6.709 6.149 2.500 1.00 94.38 116 LEU A CA 1
ATOM 880 C C . LEU A 1 116 ? 5.258 6.441 2.099 1.00 94.38 116 LEU A C 1
ATOM 882 O O . LEU A 1 116 ? 4.967 7.531 1.608 1.00 94.38 116 LEU A O 1
ATOM 886 N N . GLY A 1 117 ? 4.330 5.518 2.366 1.00 94.38 117 GLY A N 1
ATOM 887 C CA . GLY A 1 117 ? 2.906 5.735 2.110 1.00 94.38 117 GLY A CA 1
ATOM 888 C C . GLY A 1 117 ? 2.349 6.929 2.889 1.00 94.38 117 GLY A C 1
ATOM 889 O O . GLY A 1 117 ? 1.685 7.789 2.315 1.00 94.38 117 GLY A O 1
ATOM 890 N N . ARG A 1 118 ? 2.690 7.044 4.179 1.00 92.50 118 ARG A N 1
ATOM 891 C CA . ARG A 1 118 ? 2.337 8.194 5.031 1.00 92.50 118 ARG A CA 1
ATOM 892 C C . ARG A 1 118 ? 2.864 9.513 4.472 1.00 92.50 118 ARG A C 1
ATOM 894 O O . ARG A 1 118 ? 2.129 10.499 4.456 1.00 92.50 118 ARG A O 1
ATOM 901 N N . LEU A 1 119 ? 4.115 9.534 4.016 1.00 90.62 119 LEU A N 1
ATOM 902 C CA . LEU A 1 119 ? 4.724 10.717 3.412 1.00 90.62 119 LEU A CA 1
ATOM 903 C C . LEU A 1 119 ? 3.955 11.154 2.160 1.00 90.62 119 LEU A C 1
ATOM 905 O O . LEU A 1 119 ? 3.655 12.333 2.003 1.00 90.62 119 LEU A O 1
ATOM 909 N N . HIS A 1 120 ? 3.571 10.202 1.310 1.00 87.88 120 HIS A N 1
ATOM 910 C CA . HIS A 1 120 ? 2.765 10.479 0.125 1.00 87.88 120 HIS A CA 1
ATOM 911 C C . HIS A 1 120 ? 1.359 11.004 0.462 1.00 87.88 120 HIS A C 1
ATOM 913 O O . HIS A 1 120 ? 0.880 11.899 -0.231 1.00 87.88 120 HIS A O 1
ATOM 919 N N . THR A 1 121 ? 0.733 10.548 1.552 1.00 86.44 121 THR A N 1
ATOM 920 C CA . THR A 1 121 ? -0.536 11.121 2.038 1.00 86.44 121 THR A CA 1
ATOM 921 C C . THR A 1 121 ? -0.382 12.580 2.470 1.00 86.44 121 THR A C 1
ATOM 923 O O . THR A 1 121 ? -1.236 13.399 2.141 1.00 86.44 121 THR A O 1
ATOM 926 N N . VAL A 1 122 ? 0.698 12.926 3.184 1.00 84.12 122 VAL A N 1
ATOM 927 C CA . VAL A 1 122 ? 0.973 14.318 3.595 1.00 84.12 122 VAL A CA 1
ATOM 928 C C . VAL A 1 122 ? 1.203 15.197 2.367 1.00 84.12 122 VAL A C 1
ATOM 930 O O . VAL A 1 122 ? 0.594 16.250 2.224 1.00 84.12 122 VAL A O 1
ATOM 933 N N . VAL A 1 123 ? 2.011 14.719 1.422 1.00 77.69 123 VAL A N 1
ATOM 934 C CA . VAL A 1 123 ? 2.309 15.444 0.183 1.00 77.69 123 VAL A CA 1
ATOM 935 C C . VAL A 1 123 ? 1.067 15.616 -0.707 1.00 77.69 123 VAL A C 1
ATOM 937 O O . VAL A 1 123 ? 0.924 16.647 -1.361 1.00 77.69 123 VAL A O 1
ATOM 940 N N . ALA A 1 124 ? 0.137 14.654 -0.716 1.00 73.12 124 ALA A N 1
ATOM 941 C CA . ALA A 1 124 ? -1.136 14.780 -1.432 1.00 73.12 124 ALA A CA 1
ATOM 942 C C . ALA A 1 124 ? -2.033 15.895 -0.858 1.00 73.12 124 ALA A C 1
ATOM 944 O O . ALA A 1 124 ? -2.781 16.534 -1.599 1.00 73.12 124 ALA A O 1
ATOM 945 N N . GLN A 1 125 ? -1.952 16.158 0.450 1.00 70.75 125 GLN A N 1
ATOM 946 C CA . GLN A 1 125 ? -2.730 17.214 1.107 1.00 70.75 125 GLN A CA 1
ATOM 947 C C . GLN A 1 125 ? -2.241 18.621 0.734 1.00 70.75 125 GLN A C 1
ATOM 949 O O . GLN A 1 125 ? -3.048 19.549 0.698 1.00 70.75 125 GLN A O 1
ATOM 954 N N . ASP A 1 126 ? -0.970 18.767 0.347 1.00 64.12 126 ASP A N 1
ATOM 955 C CA . ASP A 1 126 ? -0.342 20.049 0.002 1.00 64.12 126 ASP A CA 1
ATOM 956 C C . ASP A 1 126 ? -0.765 20.635 -1.366 1.00 64.12 126 ASP A C 1
ATOM 958 O O . ASP A 1 126 ? -0.157 21.604 -1.828 1.00 64.12 126 ASP A O 1
ATOM 962 N N . ARG A 1 127 ? -1.797 20.075 -2.033 1.00 55.19 127 ARG A N 1
ATOM 963 C CA . ARG A 1 127 ? -2.421 20.527 -3.310 1.00 55.19 127 ARG A CA 1
ATOM 964 C C . ARG A 1 127 ? -1.439 21.037 -4.376 1.00 55.19 127 ARG A C 1
ATOM 966 O O . ARG A 1 127 ? -1.786 21.864 -5.220 1.00 55.19 127 ARG A O 1
ATOM 973 N N . THR A 1 128 ? -0.200 20.557 -4.353 1.00 56.19 128 THR A N 1
ATOM 974 C CA . THR A 1 128 ? 0.840 21.033 -5.257 1.00 56.19 128 THR A CA 1
ATOM 975 C C . THR A 1 128 ? 0.738 20.223 -6.555 1.00 56.19 128 THR A C 1
ATOM 977 O O . THR A 1 128 ? 0.772 18.993 -6.502 1.00 56.19 128 THR A O 1
ATOM 980 N N . PRO A 1 129 ? 0.632 20.870 -7.730 1.00 50.91 129 PRO A N 1
ATOM 981 C CA . PRO A 1 129 ? 0.332 20.204 -9.003 1.00 50.91 129 PRO A CA 1
ATOM 982 C C . PRO A 1 129 ? 1.395 19.205 -9.497 1.00 50.91 129 PRO A C 1
ATOM 984 O O . PRO A 1 129 ? 1.146 18.481 -10.454 1.00 50.91 129 PRO A O 1
ATOM 987 N N . CYS A 1 130 ? 2.562 19.127 -8.847 1.00 51.91 130 CYS A N 1
ATOM 988 C CA . CYS A 1 130 ? 3.641 18.195 -9.184 1.00 51.91 130 CYS A CA 1
ATOM 989 C C . CYS A 1 130 ? 3.463 16.775 -8.610 1.00 51.91 130 CYS A C 1
ATOM 991 O O . CYS A 1 130 ? 4.319 15.929 -8.825 1.00 51.91 130 CYS A O 1
ATOM 993 N N . PHE A 1 131 ? 2.383 16.506 -7.868 1.00 59.28 131 PHE A N 1
ATOM 994 C CA . PHE A 1 131 ? 2.126 15.219 -7.210 1.00 59.28 131 PHE A CA 1
ATOM 995 C C . PHE A 1 131 ? 0.778 14.617 -7.626 1.00 59.28 131 PHE A C 1
ATOM 997 O O . PHE A 1 131 ? -0.009 14.164 -6.796 1.00 59.28 131 PHE A O 1
ATOM 1004 N N . ALA A 1 132 ? 0.513 14.602 -8.933 1.00 65.06 132 ALA A N 1
ATOM 1005 C CA . ALA A 1 132 ? -0.770 14.197 -9.511 1.00 65.06 132 ALA A CA 1
ATOM 1006 C C . ALA A 1 132 ? -1.235 12.775 -9.121 1.00 65.06 132 ALA A C 1
ATOM 1008 O O . ALA A 1 132 ? -2.434 12.509 -9.114 1.00 65.06 132 ALA A O 1
ATOM 1009 N N . ALA A 1 133 ? -0.302 11.880 -8.768 1.00 78.00 133 ALA A N 1
ATOM 1010 C CA . ALA A 1 133 ? -0.581 10.501 -8.352 1.00 78.00 133 ALA A CA 1
ATOM 1011 C C . ALA A 1 133 ? -0.249 10.199 -6.873 1.00 78.00 133 ALA A C 1
ATOM 1013 O O . ALA A 1 133 ? -0.070 9.035 -6.510 1.00 78.00 133 ALA A O 1
ATOM 1014 N N . ALA A 1 134 ? -0.087 11.208 -6.005 1.00 84.75 134 ALA A N 1
ATOM 1015 C CA . ALA A 1 134 ? 0.413 10.970 -4.644 1.00 84.75 134 ALA A CA 1
ATOM 1016 C C . ALA A 1 134 ? -0.503 10.088 -3.784 1.00 84.75 134 ALA A C 1
ATOM 1018 O O . ALA A 1 134 ? 0.007 9.222 -3.076 1.00 84.75 134 ALA A O 1
ATOM 1019 N N . GLU A 1 135 ? -1.824 10.240 -3.870 1.00 87.44 135 GLU A N 1
ATOM 1020 C CA . GLU A 1 135 ? -2.759 9.396 -3.114 1.00 87.44 135 GLU A CA 1
ATOM 1021 C C . GLU A 1 135 ? -2.743 7.940 -3.614 1.00 87.44 135 GLU A C 1
ATOM 1023 O O . GLU A 1 135 ? -2.738 6.995 -2.826 1.00 87.44 135 GLU A O 1
ATOM 1028 N N . GLN A 1 136 ? -2.631 7.741 -4.928 1.00 91.25 136 GLN A N 1
ATOM 1029 C CA . GLN A 1 136 ? -2.539 6.421 -5.546 1.00 91.25 136 GLN A CA 1
ATOM 1030 C C . GLN A 1 136 ? -1.198 5.744 -5.217 1.00 91.25 136 GLN A C 1
ATOM 1032 O O . GLN A 1 136 ? -1.157 4.542 -4.953 1.00 91.25 136 GLN A O 1
ATOM 1037 N N . LYS A 1 137 ? -0.101 6.511 -5.146 1.00 92.94 137 LYS A N 1
ATOM 1038 C CA . LYS A 1 137 ? 1.189 6.024 -4.632 1.00 92.94 137 LYS A CA 1
ATOM 1039 C C . LYS A 1 137 ? 1.097 5.660 -3.152 1.00 92.94 137 LYS A C 1
ATOM 1041 O O . LYS A 1 137 ? 1.614 4.615 -2.766 1.00 92.94 137 LYS A O 1
ATOM 1046 N N . ALA A 1 138 ? 0.413 6.464 -2.333 1.00 94.94 138 ALA A N 1
ATOM 1047 C CA . ALA A 1 138 ? 0.188 6.142 -0.925 1.00 94.94 138 ALA A CA 1
ATOM 1048 C C . ALA A 1 138 ? -0.537 4.796 -0.772 1.00 94.94 138 ALA A C 1
ATOM 1050 O O . ALA A 1 138 ? -0.075 3.947 -0.011 1.00 94.94 138 ALA A O 1
ATOM 1051 N N . LEU A 1 139 ? -1.598 4.558 -1.554 1.00 95.12 139 LEU A N 1
ATOM 1052 C CA . LEU A 1 139 ? -2.292 3.266 -1.604 1.00 95.12 139 LEU A CA 1
ATOM 1053 C C . LEU A 1 139 ? -1.343 2.113 -1.962 1.00 95.12 139 LEU A C 1
ATOM 1055 O O . LEU A 1 139 ? -1.310 1.116 -1.242 1.00 95.12 139 LEU A O 1
ATOM 1059 N N . ALA A 1 140 ? -0.537 2.263 -3.019 1.00 96.56 140 ALA A N 1
ATOM 1060 C CA . ALA A 1 140 ? 0.415 1.237 -3.452 1.00 96.56 140 ALA A CA 1
ATOM 1061 C C . ALA A 1 140 ? 1.450 0.898 -2.362 1.00 96.56 140 ALA A C 1
ATOM 1063 O O . ALA A 1 140 ? 1.737 -0.276 -2.121 1.00 96.56 140 ALA A O 1
ATOM 1064 N N . PHE A 1 141 ? 1.970 1.907 -1.655 1.00 97.94 141 PHE A N 1
ATOM 1065 C CA . PHE A 1 141 ? 2.895 1.705 -0.538 1.00 97.94 141 PHE A CA 1
ATOM 1066 C C . PHE A 1 141 ? 2.241 1.001 0.654 1.00 97.94 141 PHE A C 1
ATOM 1068 O O . PHE A 1 141 ? 2.837 0.068 1.192 1.00 97.94 141 PHE A O 1
ATOM 1075 N N . GLN A 1 142 ? 1.026 1.397 1.056 1.00 97.94 142 GLN A N 1
ATOM 1076 C CA . GLN A 1 142 ? 0.342 0.740 2.178 1.00 97.94 142 GLN A CA 1
ATOM 1077 C C . GLN A 1 142 ? -0.033 -0.710 1.850 1.00 97.94 142 GLN A C 1
ATOM 1079 O O . GLN A 1 142 ? 0.122 -1.594 2.691 1.00 97.94 142 GLN A O 1
ATOM 1084 N N . GLN A 1 143 ? -0.447 -0.984 0.610 1.00 97.12 143 GLN A N 1
ATOM 1085 C CA . GLN A 1 143 ? -0.686 -2.348 0.135 1.00 97.12 143 GLN A CA 1
ATOM 1086 C C . GLN A 1 143 ? 0.598 -3.182 0.145 1.00 97.12 143 GLN A C 1
ATOM 1088 O O . GLN A 1 143 ? 0.588 -4.309 0.639 1.00 97.12 143 GLN A O 1
ATOM 1093 N N . ALA A 1 144 ? 1.717 -2.636 -0.343 1.00 97.88 144 ALA A N 1
ATOM 1094 C CA . ALA A 1 144 ? 3.004 -3.327 -0.309 1.00 97.88 144 ALA A CA 1
ATOM 1095 C C . ALA A 1 144 ? 3.462 -3.611 1.132 1.00 97.88 144 ALA A C 1
ATOM 1097 O O . ALA A 1 144 ? 3.914 -4.717 1.420 1.00 97.88 144 ALA A O 1
ATOM 1098 N N . ALA A 1 145 ? 3.280 -2.655 2.049 1.00 97.81 145 ALA A N 1
ATOM 1099 C CA . ALA A 1 145 ? 3.590 -2.821 3.466 1.00 97.81 145 ALA A CA 1
ATOM 1100 C C . ALA A 1 145 ? 2.780 -3.962 4.100 1.00 97.81 145 ALA A C 1
ATOM 1102 O O . ALA A 1 145 ? 3.359 -4.846 4.728 1.00 97.81 145 ALA A O 1
ATOM 1103 N N . MET A 1 146 ? 1.461 -3.989 3.895 1.00 96.31 146 MET A N 1
ATOM 1104 C CA . MET A 1 146 ? 0.608 -5.071 4.403 1.00 96.31 146 MET A CA 1
ATOM 1105 C C . MET A 1 146 ? 0.918 -6.431 3.777 1.00 96.31 146 MET A C 1
ATOM 1107 O O . MET A 1 146 ? 0.766 -7.459 4.425 1.00 96.31 146 MET A O 1
ATOM 1111 N N . SER A 1 147 ? 1.341 -6.446 2.515 1.00 95.38 147 SER A N 1
ATOM 1112 C CA . SER A 1 147 ? 1.692 -7.691 1.824 1.00 95.38 147 SER A CA 1
ATOM 1113 C C . SER A 1 147 ? 3.008 -8.271 2.316 1.00 95.38 147 SER A C 1
ATOM 1115 O O . SER A 1 147 ? 3.169 -9.485 2.357 1.00 95.38 147 SER A O 1
ATOM 1117 N N . ALA A 1 148 ? 3.943 -7.395 2.679 1.00 95.19 148 ALA A N 1
ATOM 1118 C CA . ALA A 1 148 ? 5.189 -7.775 3.316 1.00 95.19 148 ALA A CA 1
ATOM 1119 C C . ALA A 1 148 ? 4.964 -8.236 4.761 1.00 95.19 148 ALA A C 1
ATOM 1121 O O . ALA A 1 148 ? 5.525 -9.232 5.185 1.00 95.19 148 ALA A O 1
ATOM 1122 N N . ASP A 1 149 ? 4.129 -7.537 5.525 1.00 94.88 149 ASP A N 1
ATOM 1123 C CA . ASP A 1 149 ? 3.819 -7.921 6.899 1.00 94.88 149 ASP A CA 1
ATOM 1124 C C . ASP A 1 149 ? 2.315 -7.764 7.167 1.00 94.88 149 ASP A C 1
ATOM 1126 O O . ASP A 1 149 ? 1.844 -6.646 7.421 1.00 94.88 149 ASP A O 1
ATOM 1130 N N . PRO A 1 150 ? 1.553 -8.874 7.154 1.00 94.06 150 PRO A N 1
ATOM 1131 C CA . PRO A 1 150 ? 0.125 -8.864 7.461 1.00 94.06 150 PRO A CA 1
ATOM 1132 C C . PRO A 1 150 ? -0.211 -8.371 8.876 1.00 94.06 150 PRO A C 1
ATOM 1134 O O . PRO A 1 150 ? -1.364 -8.007 9.123 1.00 94.06 150 PRO A O 1
ATOM 1137 N N . ASN A 1 151 ? 0.770 -8.337 9.790 1.00 94.75 151 ASN A N 1
ATOM 1138 C CA . ASN A 1 151 ? 0.622 -7.842 11.160 1.00 94.75 151 ASN A CA 1
ATOM 1139 C C . ASN A 1 151 ? 0.924 -6.342 11.292 1.00 94.75 151 ASN A C 1
ATOM 1141 O O . ASN A 1 151 ? 0.778 -5.779 12.384 1.00 94.75 151 ASN A O 1
ATOM 1145 N N . ASN A 1 152 ? 1.305 -5.660 10.206 1.00 96.12 152 ASN A N 1
ATOM 1146 C CA . ASN A 1 152 ? 1.501 -4.216 10.206 1.00 96.12 152 ASN A CA 1
ATOM 1147 C C . ASN A 1 152 ? 0.151 -3.479 10.264 1.00 96.12 152 ASN A C 1
ATOM 1149 O O . ASN A 1 152 ? -0.364 -2.945 9.278 1.00 96.12 152 ASN A O 1
ATOM 1153 N N . PHE A 1 153 ? -0.422 -3.422 11.467 1.00 95.56 153 PHE A N 1
ATOM 1154 C CA . PHE A 1 153 ? -1.702 -2.769 11.729 1.00 95.56 153 PHE A CA 1
ATOM 1155 C C . PHE A 1 153 ? -1.671 -1.260 11.432 1.00 95.56 153 PHE A C 1
ATOM 1157 O O . PHE A 1 153 ? -2.717 -0.683 11.143 1.00 95.56 153 PHE A O 1
ATOM 1164 N N . LEU A 1 154 ? -0.496 -0.612 11.468 1.00 96.19 154 LEU A N 1
ATOM 1165 C CA . LEU A 1 154 ? -0.352 0.800 11.092 1.00 96.19 154 LEU A CA 1
ATOM 1166 C C . LEU A 1 154 ? -0.620 0.988 9.595 1.00 96.19 154 LEU A C 1
ATOM 1168 O O . LEU A 1 154 ? -1.403 1.863 9.227 1.00 96.19 154 LEU A O 1
ATOM 1172 N N . ALA A 1 155 ? -0.032 0.136 8.748 1.00 96.62 155 ALA A N 1
ATOM 1173 C CA . ALA A 1 155 ? -0.311 0.125 7.314 1.00 96.62 155 ALA A CA 1
ATOM 1174 C C . ALA A 1 155 ? -1.778 -0.213 7.024 1.00 96.62 155 ALA A C 1
ATOM 1176 O O . ALA A 1 155 ? -2.404 0.447 6.197 1.00 96.62 155 ALA A O 1
ATOM 1177 N N . ALA A 1 156 ? -2.349 -1.181 7.750 1.00 97.06 156 ALA A N 1
ATOM 1178 C CA . ALA A 1 156 ? -3.760 -1.544 7.620 1.00 97.06 156 ALA A CA 1
ATOM 1179 C C . ALA A 1 156 ? -4.702 -0.382 7.956 1.00 97.06 156 ALA A C 1
ATOM 1181 O O . ALA A 1 156 ? -5.627 -0.098 7.197 1.00 97.06 156 ALA A O 1
ATOM 1182 N N . ASN A 1 157 ? -4.443 0.341 9.048 1.00 97.19 157 ASN A N 1
ATOM 1183 C CA . ASN A 1 157 ? -5.238 1.509 9.409 1.00 97.19 157 ASN A CA 1
ATOM 1184 C C . ASN A 1 157 ? -5.177 2.596 8.322 1.00 97.19 157 ASN A C 1
ATOM 1186 O O . ASN A 1 157 ? -6.213 3.103 7.898 1.00 97.19 157 ASN A O 1
ATOM 1190 N N . GLU A 1 158 ? -3.978 2.927 7.833 1.00 96.44 158 GLU A N 1
ATOM 1191 C CA . GLU A 1 158 ? -3.814 3.926 6.768 1.00 96.44 158 GLU A CA 1
ATOM 1192 C C . GLU A 1 158 ? -4.456 3.485 5.447 1.00 96.44 158 GLU A C 1
ATOM 1194 O O . GLU A 1 158 ? -5.113 4.293 4.790 1.00 96.44 158 GLU A O 1
ATOM 1199 N N . LEU A 1 159 ? -4.324 2.208 5.069 1.00 96.62 159 LEU A N 1
ATOM 1200 C CA . LEU A 1 159 ? -4.977 1.663 3.880 1.00 96.62 159 LEU A CA 1
ATOM 1201 C C . LEU A 1 159 ? -6.502 1.773 3.992 1.00 96.62 159 LEU A C 1
ATOM 1203 O O . LEU A 1 159 ? -7.149 2.232 3.054 1.00 96.62 159 LEU A O 1
ATOM 1207 N N . GLY A 1 160 ? -7.071 1.412 5.145 1.00 97.00 160 GLY A N 1
ATOM 1208 C CA . GLY A 1 160 ? -8.501 1.547 5.413 1.00 97.00 160 GLY A CA 1
ATOM 1209 C C . GLY A 1 160 ? -8.997 2.989 5.280 1.00 97.00 160 GLY A C 1
ATOM 1210 O O . GLY A 1 160 ? -10.012 3.238 4.631 1.00 97.00 160 GLY A O 1
ATOM 1211 N N . VAL A 1 161 ? -8.249 3.956 5.821 1.00 95.50 161 VAL A N 1
ATOM 1212 C CA . VAL A 1 161 ? -8.565 5.389 5.695 1.00 95.50 161 VAL A CA 1
ATOM 1213 C C . VAL A 1 161 ? -8.513 5.854 4.238 1.00 95.50 161 VAL A C 1
ATOM 1215 O O . VAL A 1 161 ? -9.430 6.542 3.787 1.00 95.50 161 VAL A O 1
ATOM 1218 N N . LEU A 1 162 ? -7.469 5.485 3.490 1.00 94.19 162 LEU A N 1
ATOM 1219 C CA . LEU A 1 162 ? -7.331 5.855 2.076 1.00 94.19 162 LEU A CA 1
ATOM 1220 C C . LEU A 1 162 ? -8.451 5.245 1.218 1.00 94.19 162 LEU A C 1
ATOM 1222 O O . LEU A 1 162 ? -9.042 5.936 0.392 1.00 94.19 162 LEU A O 1
ATOM 1226 N N . LEU A 1 163 ? -8.806 3.978 1.451 1.00 94.88 163 LEU A N 1
ATOM 1227 C CA . LEU A 1 163 ? -9.924 3.321 0.770 1.00 94.88 163 LEU A CA 1
ATOM 1228 C C . LEU A 1 163 ? -11.261 4.005 1.080 1.00 94.88 163 LEU A C 1
ATOM 1230 O O . LEU A 1 163 ? -12.053 4.239 0.167 1.00 94.88 163 LEU A O 1
ATOM 1234 N N . ALA A 1 164 ? -11.497 4.383 2.339 1.00 94.69 164 ALA A N 1
ATOM 1235 C CA . ALA A 1 164 ? -12.710 5.093 2.733 1.00 94.69 164 ALA A CA 1
ATOM 1236 C C . ALA A 1 164 ? -12.814 6.473 2.064 1.00 94.69 164 ALA A C 1
ATOM 1238 O O . ALA A 1 164 ? -13.894 6.840 1.605 1.00 94.69 164 ALA A O 1
ATOM 1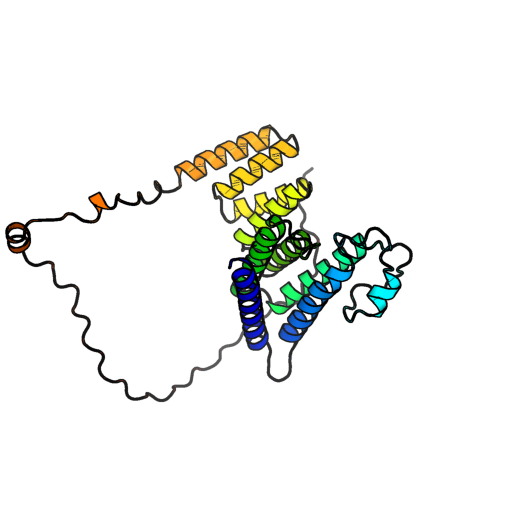239 N N . ARG A 1 165 ? -11.703 7.217 1.958 1.00 91.62 165 ARG A N 1
ATOM 1240 C CA . ARG A 1 165 ? -11.647 8.503 1.236 1.00 91.62 165 ARG A CA 1
ATOM 1241 C C . ARG A 1 165 ? -11.920 8.347 -0.257 1.00 91.62 165 ARG A C 1
ATOM 1243 O O . ARG A 1 165 ? -12.607 9.181 -0.834 1.00 91.62 165 ARG A O 1
ATOM 1250 N N . ALA A 1 166 ? -11.452 7.253 -0.851 1.00 89.94 166 ALA A N 1
ATOM 1251 C CA . ALA A 1 166 ? -11.724 6.900 -2.240 1.00 89.94 166 ALA A CA 1
ATOM 1252 C C . ALA A 1 166 ? -13.148 6.343 -2.477 1.00 89.94 166 ALA A C 1
ATOM 1254 O O . ALA A 1 166 ? -13.439 5.885 -3.581 1.00 89.94 166 ALA A O 1
ATOM 1255 N N . GLY A 1 167 ? -14.026 6.323 -1.462 1.00 92.69 167 GLY A N 1
ATOM 1256 C CA . GLY A 1 167 ? -15.398 5.802 -1.559 1.00 92.69 167 GLY A CA 1
ATOM 1257 C C . GLY A 1 167 ? -15.507 4.271 -1.558 1.00 92.69 167 GLY A C 1
ATOM 1258 O O . GLY A 1 167 ? -16.600 3.722 -1.676 1.00 92.69 167 GLY A O 1
ATOM 1259 N N . ARG A 1 168 ? -14.392 3.549 -1.395 1.00 95.50 168 ARG A N 1
ATOM 1260 C CA . ARG A 1 168 ? -14.331 2.076 -1.385 1.00 95.50 168 ARG A CA 1
ATOM 1261 C C . ARG A 1 168 ? -14.633 1.541 0.016 1.00 95.50 168 ARG A C 1
ATOM 1263 O O . ARG A 1 168 ? -13.791 0.913 0.658 1.00 95.50 168 ARG A O 1
ATOM 1270 N N . HIS A 1 169 ? -15.830 1.841 0.518 1.00 97.12 169 HIS A N 1
ATOM 1271 C CA . HIS A 1 169 ? -16.206 1.610 1.916 1.00 97.12 169 HIS A CA 1
ATOM 1272 C C . HIS A 1 169 ? -16.236 0.125 2.318 1.00 97.12 169 HIS A C 1
ATOM 1274 O O . HIS A 1 169 ? -15.806 -0.207 3.417 1.00 97.12 169 HIS A O 1
ATOM 1280 N N . GLU A 1 170 ? -16.654 -0.775 1.425 1.00 97.88 170 GLU A N 1
ATOM 1281 C CA . GLU A 1 170 ? -16.660 -2.231 1.660 1.00 97.88 170 GLU A CA 1
ATOM 1282 C C . GLU A 1 170 ? -15.249 -2.800 1.904 1.00 97.88 170 GLU A C 1
ATOM 1284 O O . GLU A 1 170 ? -15.001 -3.573 2.837 1.00 97.88 170 GLU A O 1
ATOM 1289 N N . GLU A 1 171 ? -14.284 -2.365 1.096 1.00 96.56 171 GLU A N 1
ATOM 1290 C CA . GLU A 1 171 ? -12.886 -2.772 1.242 1.00 96.56 171 GLU A CA 1
ATOM 1291 C C . GLU A 1 171 ? -12.257 -2.136 2.481 1.00 96.56 171 GLU A C 1
ATOM 1293 O O . GLU A 1 171 ? -11.568 -2.814 3.244 1.00 96.56 171 GLU A O 1
ATOM 1298 N N . ALA A 1 172 ? -12.555 -0.856 2.733 1.00 97.94 172 ALA A N 1
ATOM 1299 C CA . ALA A 1 172 ? -12.133 -0.172 3.948 1.00 97.94 172 ALA A CA 1
ATOM 1300 C C . ALA A 1 172 ? -12.636 -0.891 5.208 1.00 97.94 172 ALA A C 1
ATOM 1302 O O . ALA A 1 172 ? -11.852 -1.105 6.131 1.00 97.94 172 ALA A O 1
ATOM 1303 N N . ARG A 1 173 ? -13.909 -1.321 5.231 1.00 98.19 173 ARG A N 1
ATOM 1304 C CA . ARG A 1 173 ? -14.508 -2.085 6.338 1.00 98.19 173 ARG A CA 1
ATOM 1305 C C . ARG A 1 173 ? -13.704 -3.350 6.608 1.00 98.19 173 ARG A C 1
ATOM 1307 O O . ARG A 1 173 ? -13.289 -3.575 7.740 1.00 98.19 173 ARG A O 1
ATOM 1314 N N . THR A 1 174 ? -13.431 -4.131 5.564 1.00 97.50 174 THR A N 1
ATOM 1315 C CA . THR A 1 174 ? -12.692 -5.399 5.667 1.00 97.50 174 THR A CA 1
ATOM 1316 C C . THR A 1 174 ? -11.286 -5.191 6.238 1.00 97.50 174 THR A C 1
ATOM 1318 O O . THR A 1 174 ? -10.882 -5.872 7.182 1.00 97.50 174 THR A O 1
ATOM 1321 N N . ILE A 1 175 ? -10.547 -4.210 5.714 1.00 97.44 175 ILE A N 1
ATOM 1322 C CA . ILE A 1 175 ? -9.180 -3.913 6.162 1.00 97.44 175 ILE A CA 1
ATOM 1323 C C . ILE A 1 175 ? -9.156 -3.366 7.598 1.00 97.44 175 ILE A C 1
ATOM 1325 O O . ILE A 1 175 ? -8.302 -3.756 8.396 1.00 97.44 175 ILE A O 1
ATOM 1329 N N . LEU A 1 176 ? -10.096 -2.490 7.957 1.00 97.69 176 LEU A N 1
ATOM 1330 C CA . LEU A 1 176 ? -10.170 -1.917 9.301 1.00 97.69 176 LEU A CA 1
ATOM 1331 C C . LEU A 1 176 ? -10.631 -2.936 10.351 1.00 97.69 176 LEU A C 1
ATOM 1333 O O . LEU A 1 176 ? -10.152 -2.885 11.480 1.00 97.69 176 LEU A O 1
ATOM 1337 N N . GLN A 1 177 ? -11.495 -3.890 9.992 1.00 97.12 177 GLN A N 1
ATOM 1338 C CA . GLN A 1 177 ? -11.861 -5.011 10.867 1.00 97.12 177 GLN A CA 1
ATOM 1339 C C . GLN A 1 177 ? -10.646 -5.897 11.169 1.00 97.12 177 GLN A C 1
ATOM 1341 O O . GLN A 1 177 ? -10.405 -6.233 12.329 1.00 97.12 177 GLN A O 1
ATOM 1346 N N . HIS A 1 178 ? -9.834 -6.209 10.152 1.00 94.88 178 HIS A N 1
ATOM 1347 C CA . HIS A 1 178 ? -8.554 -6.902 10.346 1.00 94.88 178 HIS A CA 1
ATOM 1348 C C . HIS A 1 178 ? -7.606 -6.101 11.249 1.00 94.88 178 HIS A C 1
ATOM 1350 O O . HIS A 1 178 ? -7.044 -6.634 12.204 1.00 94.88 178 HIS A O 1
ATOM 1356 N N . CYS A 1 179 ? -7.482 -4.792 11.011 1.00 96.81 179 CYS A N 1
ATOM 1357 C CA . CYS A 1 179 ? -6.677 -3.900 11.845 1.00 96.81 179 CYS A CA 1
ATOM 1358 C C . CYS A 1 179 ? -7.138 -3.903 13.315 1.00 96.81 179 CYS A C 1
ATOM 1360 O O . CYS A 1 179 ? -6.305 -3.999 14.213 1.00 96.81 179 CYS A O 1
ATOM 1362 N N . ALA A 1 180 ? -8.450 -3.857 13.566 1.00 96.00 180 ALA A N 1
ATOM 1363 C CA . ALA A 1 180 ? -9.019 -3.877 14.912 1.00 96.00 180 ALA A CA 1
ATOM 1364 C C . ALA A 1 180 ? -8.779 -5.213 15.632 1.00 96.00 180 ALA A C 1
ATOM 1366 O O . ALA A 1 180 ? -8.548 -5.215 16.842 1.00 96.00 180 ALA A O 1
ATOM 1367 N N . ALA A 1 181 ? -8.785 -6.331 14.895 1.00 95.62 181 ALA A N 1
ATOM 1368 C CA . ALA A 1 181 ? -8.453 -7.649 15.431 1.00 95.62 181 ALA A CA 1
ATOM 1369 C C . ALA A 1 181 ? -6.976 -7.752 15.856 1.00 95.62 181 ALA A C 1
ATOM 1371 O O . ALA A 1 181 ? -6.675 -8.360 16.881 1.00 95.62 181 ALA A O 1
ATOM 1372 N N . LEU A 1 182 ? -6.062 -7.128 15.104 1.00 94.25 182 LEU A N 1
ATOM 1373 C CA . LEU A 1 182 ? -4.636 -7.071 15.445 1.00 94.25 182 LEU A CA 1
ATOM 1374 C C . LEU A 1 182 ? -4.337 -6.081 16.580 1.00 94.25 182 LEU A C 1
ATOM 1376 O O . LEU A 1 182 ? -3.546 -6.366 17.478 1.00 94.25 182 LEU A O 1
ATOM 1380 N N . ALA A 1 183 ? -4.933 -4.890 16.517 1.00 93.38 183 ALA A N 1
ATOM 1381 C CA . ALA A 1 183 ? -4.667 -3.782 17.422 1.00 93.38 183 ALA A CA 1
ATOM 1382 C C . ALA A 1 183 ? -5.960 -2.981 17.689 1.00 93.38 183 ALA A C 1
ATOM 1384 O O . ALA A 1 183 ? -6.255 -2.027 16.963 1.00 93.38 183 ALA A O 1
ATOM 1385 N N . PRO A 1 184 ? -6.713 -3.303 18.760 1.00 92.69 184 PRO A N 1
ATOM 1386 C CA . PRO A 1 184 ? -7.993 -2.665 19.078 1.00 92.69 184 PRO A CA 1
ATOM 1387 C C . PRO A 1 184 ? -7.790 -1.266 19.680 1.00 92.69 184 PRO A C 1
ATOM 1389 O O . PRO A 1 184 ? -7.976 -1.042 20.878 1.00 92.69 184 PRO A O 1
ATOM 1392 N N . ARG A 1 185 ? -7.364 -0.312 18.850 1.00 93.12 185 ARG A N 1
ATOM 1393 C CA . ARG A 1 185 ? -7.067 1.067 19.253 1.00 93.12 185 ARG A CA 1
ATOM 1394 C C . ARG A 1 185 ? -8.236 2.013 18.974 1.00 93.12 185 ARG A C 1
ATOM 1396 O O . ARG A 1 185 ? -8.974 1.784 18.013 1.00 93.12 185 ARG A O 1
ATOM 1403 N N . PRO A 1 186 ? -8.387 3.104 19.749 1.00 94.94 186 PRO A N 1
ATOM 1404 C CA . PRO A 1 186 ? -9.441 4.086 19.509 1.00 94.94 186 PRO A CA 1
ATOM 1405 C C . PRO A 1 186 ? -9.461 4.637 18.081 1.00 94.94 186 PRO A C 1
ATOM 1407 O O . PRO A 1 186 ? -10.531 4.808 17.511 1.00 94.94 186 PRO A O 1
ATOM 1410 N N . GLU A 1 187 ? -8.304 4.870 17.462 1.00 94.69 187 GLU A N 1
ATOM 1411 C CA . GLU A 1 187 ? -8.244 5.429 16.108 1.00 94.69 18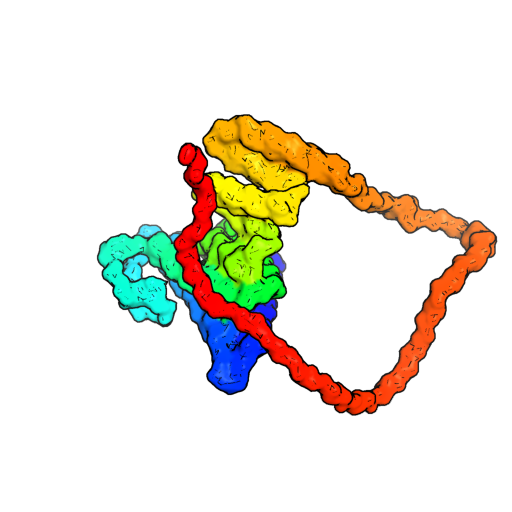7 GLU A CA 1
ATOM 1412 C C . GLU A 1 187 ? -8.876 4.484 15.073 1.00 94.69 187 GLU A C 1
ATOM 1414 O O . GLU A 1 187 ? -9.595 4.930 14.180 1.00 94.69 187 GLU A O 1
ATOM 1419 N N . VAL A 1 188 ? -8.673 3.172 15.227 1.00 95.94 188 VAL A N 1
ATOM 1420 C CA . VAL A 1 188 ? -9.216 2.150 14.319 1.00 95.94 188 VAL A CA 1
ATOM 1421 C C . VAL A 1 188 ? -10.728 2.019 14.496 1.00 95.94 188 VAL A C 1
ATOM 1423 O O . VAL A 1 188 ? -11.468 2.014 13.513 1.00 95.94 188 VAL A O 1
ATOM 1426 N N . TRP A 1 189 ? -11.206 1.978 15.744 1.00 97.50 189 TRP A N 1
ATOM 1427 C CA . TRP A 1 189 ? -12.641 1.920 16.034 1.00 97.50 189 TRP A CA 1
ATOM 1428 C C . TRP A 1 189 ? -13.376 3.170 15.562 1.00 97.50 189 TRP A C 1
ATOM 1430 O O . TRP A 1 189 ? -14.466 3.068 15.006 1.00 97.50 189 TRP A O 1
ATOM 1440 N N . HIS A 1 190 ? -12.760 4.344 15.702 1.00 97.62 190 HIS A N 1
ATOM 1441 C CA . HIS A 1 190 ? -13.299 5.575 15.137 1.00 97.62 190 HIS A CA 1
ATOM 1442 C C . HIS A 1 190 ? -13.455 5.481 13.612 1.00 97.62 190 HIS A C 1
ATOM 1444 O O . HIS A 1 190 ? -14.518 5.807 13.082 1.00 97.62 190 HIS A O 1
ATOM 1450 N N . ASN A 1 191 ? -12.437 4.974 12.911 1.00 97.75 191 ASN A N 1
ATOM 1451 C CA . ASN A 1 191 ? -12.504 4.776 11.464 1.00 97.75 191 ASN A CA 1
ATOM 1452 C C . ASN A 1 191 ? -13.611 3.781 11.072 1.00 97.75 191 ASN A C 1
ATOM 1454 O O . ASN A 1 191 ? -14.353 4.044 10.127 1.00 97.75 191 ASN A O 1
ATOM 1458 N N . LEU A 1 192 ? -13.784 2.687 11.824 1.00 98.06 192 LEU A N 1
ATOM 1459 C CA . LEU A 1 192 ? -14.878 1.731 11.610 1.00 98.06 192 LEU A CA 1
ATOM 1460 C C . LEU A 1 192 ? -16.260 2.360 11.806 1.00 98.06 192 LEU A C 1
ATOM 1462 O O . LEU A 1 192 ? -17.143 2.122 10.987 1.00 98.06 192 LEU A O 1
ATOM 1466 N N . VAL A 1 193 ? -16.452 3.207 12.825 1.00 98.31 193 VAL A N 1
ATOM 1467 C CA . VAL A 1 193 ? -17.716 3.944 13.017 1.00 98.31 193 VAL A CA 1
ATOM 1468 C C . VAL A 1 193 ? -18.048 4.781 11.782 1.00 98.31 193 VAL A C 1
ATOM 1470 O O . VAL A 1 193 ? -19.185 4.757 11.309 1.00 98.31 193 VAL A O 1
ATOM 1473 N N . VAL A 1 194 ? -17.068 5.515 11.247 1.00 98.00 194 VAL A N 1
ATOM 1474 C CA . VAL A 1 194 ? -17.255 6.343 10.046 1.00 98.00 194 VAL A CA 1
ATOM 1475 C C . VAL A 1 194 ? -17.608 5.476 8.836 1.00 98.00 194 VAL A C 1
ATOM 1477 O O . VAL A 1 194 ? -18.565 5.779 8.126 1.00 98.00 194 VAL A O 1
ATOM 1480 N N . VAL A 1 195 ? -16.882 4.378 8.617 1.00 98.19 195 VAL A N 1
ATOM 1481 C CA . VAL A 1 195 ? -17.122 3.478 7.479 1.00 98.19 195 VAL A CA 1
ATOM 1482 C C . VAL A 1 195 ? -18.495 2.807 7.561 1.00 98.19 195 VAL A C 1
ATOM 1484 O O . VAL A 1 195 ? -19.234 2.847 6.581 1.00 98.19 195 VAL A O 1
ATOM 1487 N N . HIS A 1 196 ? -18.884 2.269 8.721 1.00 98.38 196 HIS A N 1
ATOM 1488 C CA . HIS A 1 196 ? -20.202 1.656 8.913 1.00 98.38 196 HIS A CA 1
ATOM 1489 C C . HIS A 1 196 ? -21.344 2.659 8.699 1.00 98.38 196 HIS A C 1
ATOM 1491 O O . HIS A 1 196 ? -22.353 2.322 8.085 1.00 98.38 196 HIS A O 1
ATOM 1497 N N . ARG A 1 197 ? -21.182 3.918 9.131 1.00 97.88 197 ARG A N 1
ATOM 1498 C CA . ARG A 1 197 ? -22.167 4.980 8.853 1.00 97.88 197 ARG A CA 1
ATOM 1499 C C . ARG A 1 197 ? -22.306 5.265 7.361 1.00 97.88 197 ARG A C 1
ATOM 1501 O O . ARG A 1 197 ? -23.431 5.378 6.886 1.00 97.88 197 ARG A O 1
ATOM 1508 N N . ASN A 1 198 ? -21.195 5.338 6.630 1.00 97.06 198 ASN A N 1
ATOM 1509 C CA . ASN A 1 198 ? -21.217 5.565 5.181 1.00 97.06 198 ASN A CA 1
ATOM 1510 C C . ASN A 1 198 ? -21.853 4.396 4.411 1.00 97.06 198 ASN A C 1
ATOM 1512 O O . ASN A 1 198 ? -22.448 4.617 3.361 1.00 97.06 198 ASN A O 1
ATOM 1516 N N . LEU A 1 199 ? -21.761 3.173 4.941 1.00 97.50 199 LEU A N 1
ATOM 1517 C CA . LEU A 1 199 ? -22.434 1.984 4.404 1.00 97.50 199 LEU A CA 1
ATOM 1518 C C . LEU A 1 199 ? -23.910 1.866 4.830 1.00 97.50 199 LEU A C 1
ATOM 1520 O O . L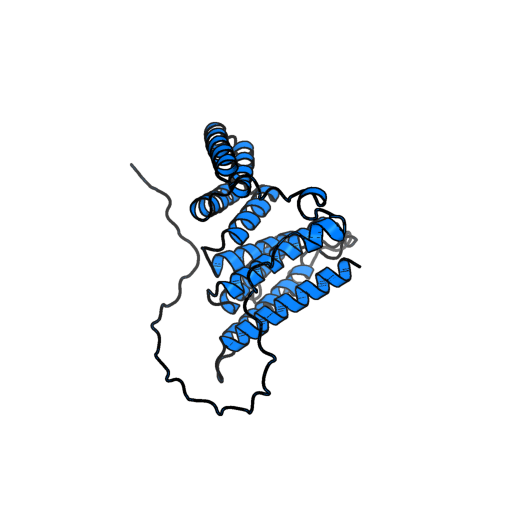EU A 1 199 ? -24.619 0.995 4.336 1.00 97.50 199 LEU A O 1
ATOM 1524 N N . GLY A 1 200 ? -24.392 2.716 5.746 1.00 97.44 200 GLY A N 1
ATOM 1525 C CA . GLY A 1 200 ? -25.745 2.618 6.308 1.00 97.44 200 GLY A CA 1
ATOM 1526 C C . GLY A 1 200 ? -25.920 1.498 7.344 1.00 97.44 200 GLY A C 1
ATOM 1527 O O . GLY A 1 200 ? -27.039 1.190 7.750 1.00 97.44 200 GLY A O 1
ATOM 1528 N N . GLU A 1 201 ? -24.830 0.901 7.820 1.00 97.56 201 GLU A N 1
ATOM 1529 C CA . GLU A 1 201 ? -24.816 -0.208 8.777 1.00 97.56 201 GLU A CA 1
ATOM 1530 C C . GLU A 1 201 ? -24.947 0.311 10.220 1.00 97.56 201 GLU A C 1
ATOM 1532 O O . GLU A 1 201 ? -24.017 0.249 11.026 1.00 97.56 201 GLU A O 1
ATOM 1537 N N . ILE A 1 202 ? -26.117 0.863 10.557 1.00 97.62 202 ILE A N 1
ATOM 1538 C CA . ILE A 1 202 ? -26.336 1.600 11.815 1.00 97.62 202 ILE A CA 1
ATOM 1539 C C . ILE A 1 202 ? -26.033 0.760 13.065 1.00 97.62 202 ILE A C 1
ATOM 1541 O O . ILE A 1 202 ? -25.411 1.267 13.998 1.00 97.62 202 ILE A O 1
ATOM 1545 N N . ALA A 1 203 ? -26.426 -0.518 13.082 1.00 97.88 203 ALA A N 1
ATOM 1546 C CA . ALA A 1 203 ? -26.176 -1.408 14.218 1.00 97.88 203 ALA A CA 1
ATOM 1547 C C . ALA A 1 203 ? -24.672 -1.649 14.442 1.00 97.88 203 ALA A C 1
ATOM 1549 O O . ALA A 1 203 ? -24.178 -1.493 15.557 1.00 97.88 203 ALA A O 1
ATOM 1550 N N . LEU A 1 204 ? -23.925 -1.931 13.370 1.00 97.50 204 LEU A N 1
ATOM 1551 C CA . LEU A 1 204 ? -22.475 -2.138 13.438 1.00 97.50 204 LEU A CA 1
ATOM 1552 C C . LEU A 1 204 ? -21.735 -0.845 13.806 1.00 97.50 204 LEU A C 1
ATOM 1554 O O . LEU A 1 204 ? -20.754 -0.876 14.546 1.00 97.50 204 LEU A O 1
ATOM 1558 N N . ALA A 1 205 ? -22.228 0.317 13.366 1.00 97.88 205 ALA A N 1
ATOM 1559 C CA . ALA A 1 205 ? -21.681 1.603 13.789 1.00 97.88 205 ALA A CA 1
ATOM 1560 C C . ALA A 1 205 ? -21.857 1.846 15.300 1.00 97.88 205 ALA A C 1
ATOM 1562 O O . ALA A 1 205 ? -20.973 2.424 15.931 1.00 97.88 205 ALA A O 1
ATOM 1563 N N . GLN A 1 206 ? -22.979 1.419 15.892 1.00 98.06 206 GLN A N 1
ATOM 1564 C CA . GLN A 1 206 ? -23.207 1.513 17.339 1.00 98.06 206 GLN A CA 1
ATOM 1565 C C . GLN A 1 206 ? -22.301 0.557 18.120 1.00 98.06 206 GLN A C 1
ATOM 1567 O O . GLN A 1 206 ? -21.720 0.961 19.126 1.00 98.06 206 GLN A O 1
ATOM 1572 N N . GLU A 1 207 ? -22.121 -0.671 17.638 1.00 97.44 207 GLU A N 1
ATOM 1573 C CA . GLU A 1 207 ? -21.183 -1.637 18.220 1.00 97.44 207 GLU A CA 1
ATOM 1574 C C . GLU A 1 207 ? -19.739 -1.107 18.177 1.00 97.44 207 GLU A C 1
ATOM 1576 O O . GLU A 1 207 ? -19.057 -1.033 19.202 1.00 97.44 207 GLU A O 1
ATOM 1581 N N . ALA A 1 208 ? -19.291 -0.610 17.021 1.00 96.75 208 ALA A N 1
ATOM 1582 C CA . ALA A 1 208 ? -17.974 0.010 16.879 1.00 96.75 208 ALA A CA 1
ATOM 1583 C C . ALA A 1 208 ? -17.806 1.243 17.793 1.00 96.75 208 ALA A C 1
ATOM 1585 O O . ALA A 1 208 ? -16.722 1.476 18.330 1.00 96.75 208 ALA A O 1
ATOM 1586 N N . GLN A 1 209 ? -18.876 2.011 18.030 1.00 97.62 209 GLN A N 1
ATOM 1587 C CA . GLN A 1 209 ? -18.871 3.141 18.963 1.00 97.62 209 GLN A CA 1
ATOM 1588 C C . GLN A 1 209 ? -18.687 2.681 20.417 1.00 97.62 209 GLN A C 1
ATOM 1590 O O . GLN A 1 209 ? -17.962 3.329 21.174 1.00 97.62 209 GLN A O 1
ATOM 1595 N N . GLN A 1 210 ? -19.303 1.566 20.816 1.00 97.06 210 GLN A N 1
ATOM 1596 C CA . GLN A 1 210 ? -19.094 0.976 22.142 1.00 97.06 210 GLN A CA 1
ATOM 1597 C C . GLN A 1 210 ? -17.641 0.517 22.310 1.00 97.06 210 GLN A C 1
ATOM 1599 O O . GLN A 1 210 ? -17.014 0.826 23.326 1.00 97.06 210 GLN A O 1
ATOM 1604 N N . HIS A 1 211 ? -17.068 -0.136 21.293 1.00 95.81 211 HIS A N 1
ATOM 1605 C CA . HIS A 1 211 ? -15.657 -0.525 21.295 1.00 95.81 211 HIS A CA 1
ATOM 1606 C C . HIS A 1 211 ? -14.702 0.672 21.352 1.00 95.81 211 HIS A C 1
ATOM 1608 O O . HIS A 1 211 ? -13.711 0.621 22.080 1.00 95.81 211 HIS A O 1
ATOM 1614 N N . LEU A 1 212 ? -15.009 1.765 20.646 1.00 95.94 212 LEU A N 1
ATOM 1615 C CA . LEU A 1 212 ? -14.255 3.016 20.720 1.00 95.94 212 LEU A CA 1
ATOM 1616 C C . LEU A 1 212 ? -14.214 3.563 22.152 1.00 95.94 212 LEU A C 1
ATOM 1618 O O . LEU A 1 212 ? -13.132 3.850 22.665 1.00 95.94 212 LEU A O 1
ATOM 1622 N N . ILE A 1 213 ? -15.376 3.673 22.803 1.00 94.50 213 ILE A N 1
ATOM 1623 C CA . ILE A 1 213 ? -15.484 4.175 24.181 1.00 94.50 213 ILE A CA 1
ATOM 1624 C C . ILE A 1 213 ? -14.701 3.262 25.129 1.00 94.50 213 ILE A C 1
ATOM 1626 O O . ILE A 1 213 ? -13.865 3.741 25.893 1.00 94.50 213 ILE A O 1
ATOM 1630 N N . ALA A 1 214 ? -14.889 1.945 25.025 1.00 92.38 214 ALA A N 1
ATOM 1631 C CA . ALA A 1 214 ? -14.163 0.979 25.844 1.00 92.38 214 ALA A CA 1
ATOM 1632 C C . ALA A 1 214 ? -12.638 1.079 25.649 1.00 92.38 214 ALA A C 1
ATOM 1634 O O . ALA A 1 214 ? -11.884 1.046 26.622 1.00 92.38 214 ALA A O 1
ATOM 1635 N N . ALA A 1 215 ? -12.170 1.247 24.408 1.00 88.88 215 ALA A N 1
ATOM 1636 C CA . ALA A 1 215 ? -10.753 1.408 24.096 1.00 88.88 215 ALA A CA 1
ATOM 1637 C C . ALA A 1 215 ? -10.175 2.723 24.649 1.00 88.88 215 ALA A C 1
ATOM 1639 O O . ALA A 1 215 ? -9.026 2.739 25.091 1.00 88.88 215 ALA A O 1
ATOM 1640 N N . GLN A 1 216 ? -10.956 3.808 24.668 1.00 88.38 216 GLN A N 1
ATOM 1641 C CA . GLN A 1 216 ? -10.559 5.088 25.267 1.00 88.38 216 GLN A CA 1
ATOM 1642 C C . GLN A 1 216 ? -10.476 5.003 26.792 1.00 88.38 216 GLN A C 1
ATOM 1644 O O . GLN A 1 216 ? -9.513 5.487 27.376 1.00 88.38 216 GLN A O 1
ATOM 1649 N N . THR A 1 217 ? -11.441 4.348 27.439 1.00 84.50 217 THR A N 1
ATOM 1650 C CA . THR A 1 217 ? -11.435 4.148 28.897 1.00 84.50 217 THR A CA 1
ATOM 1651 C C . THR A 1 217 ? -10.322 3.197 29.346 1.00 84.50 217 THR A C 1
ATOM 1653 O O . THR A 1 217 ? -9.817 3.320 30.458 1.00 84.50 217 THR A O 1
ATOM 1656 N N . ARG A 1 218 ? -9.914 2.256 28.483 1.00 72.56 218 ARG A N 1
ATOM 1657 C CA . ARG A 1 218 ? -8.822 1.309 28.754 1.00 72.56 218 ARG A CA 1
ATOM 1658 C C . ARG A 1 218 ? -7.430 1.900 28.528 1.00 72.56 218 ARG A C 1
ATOM 1660 O O . ARG A 1 218 ? -6.465 1.346 29.056 1.00 72.56 218 ARG A O 1
ATOM 1667 N N . GLN A 1 219 ? -7.289 2.991 27.767 1.00 59.28 219 GLN A N 1
ATOM 1668 C CA . GLN A 1 219 ? -6.010 3.698 27.742 1.00 59.28 219 GLN A CA 1
ATOM 1669 C C . GLN A 1 219 ? -5.714 4.171 29.171 1.00 59.28 219 GLN A C 1
ATOM 1671 O O . GLN A 1 219 ? -6.553 4.865 29.750 1.00 59.28 219 GLN A O 1
ATOM 1676 N N . PRO A 1 220 ? -4.565 3.794 29.773 1.00 51.62 220 PRO A N 1
ATOM 1677 C CA . PRO A 1 220 ? -4.192 4.345 31.067 1.00 51.62 220 PRO A CA 1
ATOM 1678 C C . PRO A 1 220 ? -4.223 5.858 30.910 1.00 51.62 220 PRO A C 1
ATOM 1680 O O . PRO A 1 220 ? -3.672 6.350 29.921 1.00 51.62 220 PRO A O 1
ATOM 1683 N N . ALA A 1 221 ? -4.932 6.544 31.820 1.00 52.72 221 ALA A N 1
ATOM 1684 C CA . ALA A 1 221 ? -5.107 7.993 31.822 1.00 52.72 221 ALA A CA 1
ATOM 1685 C C . ALA A 1 221 ? -3.836 8.625 31.264 1.00 52.72 221 ALA A C 1
ATOM 1687 O O . ALA A 1 221 ? -2.776 8.446 31.873 1.00 52.72 221 ALA A O 1
ATOM 1688 N N . ALA A 1 222 ? -3.945 9.190 30.049 1.00 53.38 222 ALA A N 1
ATOM 1689 C CA . ALA A 1 222 ? -2.820 9.661 29.248 1.00 53.38 222 ALA A CA 1
ATOM 1690 C C . ALA A 1 222 ? -1.772 10.222 30.189 1.00 53.38 222 ALA A C 1
ATOM 1692 O O . ALA A 1 222 ? -2.167 11.095 30.962 1.00 53.38 222 ALA A O 1
ATOM 1693 N N . ILE A 1 223 ? -0.538 9.677 30.182 1.00 50.53 223 ILE A N 1
ATOM 1694 C CA . ILE A 1 223 ? 0.568 10.093 31.064 1.00 50.53 223 ILE A CA 1
ATOM 1695 C C . ILE A 1 223 ? 0.386 11.578 31.300 1.00 50.53 223 ILE A C 1
ATOM 1697 O O . ILE A 1 223 ? 0.579 12.368 30.369 1.00 50.53 223 ILE A O 1
ATOM 1701 N N . ARG A 1 224 ? -0.141 11.932 32.480 1.00 50.03 224 ARG A N 1
ATOM 1702 C CA . ARG A 1 224 ? -0.503 13.309 32.779 1.00 50.03 224 ARG A CA 1
ATOM 1703 C C . ARG A 1 224 ? 0.831 14.009 32.713 1.00 50.03 224 ARG A C 1
ATOM 1705 O O . ARG A 1 224 ? 1.634 13.808 33.615 1.00 50.03 224 ARG A O 1
ATOM 1712 N N . LYS A 1 225 ? 1.115 14.715 31.612 1.00 51.72 225 LYS A N 1
ATOM 1713 C CA . LYS A 1 225 ? 2.348 15.487 31.486 1.00 51.72 225 LYS A CA 1
ATOM 1714 C C . LYS A 1 225 ? 2.315 16.404 32.704 1.00 51.72 225 LYS A C 1
ATOM 1716 O O . LYS A 1 225 ? 1.398 17.232 32.759 1.00 51.72 225 LYS A O 1
ATOM 1721 N N . PRO A 1 226 ? 3.179 16.198 33.716 1.00 52.53 226 PRO A N 1
ATOM 1722 C CA . PRO A 1 226 ? 3.166 17.075 34.870 1.00 52.53 226 PRO A CA 1
ATOM 1723 C C . PRO A 1 226 ? 3.360 18.480 34.315 1.00 52.53 226 PRO A C 1
ATOM 1725 O O . PRO A 1 226 ? 4.134 18.684 33.370 1.00 52.53 226 PRO A O 1
ATOM 1728 N N . ARG A 1 227 ? 2.596 19.450 34.823 1.00 53.62 227 ARG A N 1
ATOM 1729 C CA . ARG A 1 227 ? 2.848 20.840 34.422 1.00 53.62 227 ARG A CA 1
ATOM 1730 C C . ARG A 1 227 ? 4.327 21.131 34.721 1.00 53.62 227 ARG A C 1
ATOM 1732 O O . ARG A 1 227 ? 4.846 20.575 35.684 1.00 53.62 227 ARG A O 1
ATOM 1739 N N . PRO A 1 228 ? 5.024 21.999 33.972 1.00 56.81 228 PRO A N 1
ATOM 1740 C CA . PRO A 1 228 ? 6.424 22.324 34.266 1.00 56.81 228 PRO A CA 1
ATOM 1741 C C . PRO A 1 228 ? 6.646 22.717 35.739 1.00 56.81 228 PRO A C 1
ATOM 1743 O O . PRO A 1 228 ? 7.636 22.323 36.345 1.00 56.81 228 PRO A O 1
ATOM 1746 N N . ALA A 1 229 ? 5.657 23.390 36.337 1.00 56.38 229 ALA A N 1
ATOM 1747 C CA . ALA A 1 229 ? 5.618 23.753 37.755 1.00 56.38 229 ALA A CA 1
ATOM 1748 C C . ALA A 1 229 ? 5.484 22.563 38.733 1.00 56.38 229 ALA A C 1
ATOM 1750 O O . ALA A 1 229 ? 5.846 22.689 39.894 1.00 56.38 229 ALA A O 1
ATOM 1751 N N . GLU A 1 230 ? 4.960 21.418 38.287 1.00 58.88 230 GLU A N 1
ATOM 1752 C CA . GLU A 1 230 ? 4.878 20.171 39.066 1.00 58.88 230 GLU A CA 1
ATOM 1753 C C . GLU A 1 230 ? 6.156 19.323 38.934 1.00 58.88 230 GLU A C 1
ATOM 1755 O O . GLU A 1 230 ? 6.393 18.449 39.761 1.00 58.88 230 GLU A O 1
ATOM 1760 N N . MET A 1 231 ? 6.978 19.568 37.904 1.00 55.97 231 MET A N 1
ATOM 1761 C CA . MET A 1 231 ? 8.183 18.781 37.607 1.00 55.97 231 MET A CA 1
ATOM 1762 C C . MET A 1 231 ? 9.474 19.438 38.123 1.00 55.97 231 MET A C 1
ATOM 1764 O O . MET A 1 231 ? 10.472 18.748 38.315 1.00 55.97 231 MET A O 1
ATOM 1768 N N . VAL A 1 232 ? 9.458 20.754 38.370 1.00 64.50 232 VAL A N 1
ATOM 1769 C CA . VAL A 1 232 ? 10.589 21.514 38.922 1.00 64.50 232 VAL A CA 1
ATOM 1770 C C . VAL A 1 232 ? 10.104 22.363 40.097 1.00 64.50 232 VAL A C 1
ATOM 1772 O O . VAL A 1 232 ? 9.462 23.395 39.906 1.00 64.50 232 VAL A O 1
ATOM 1775 N N . ARG A 1 233 ? 10.430 21.932 41.322 1.00 73.31 233 ARG A N 1
ATOM 1776 C CA . ARG A 1 233 ? 10.260 22.730 42.543 1.00 73.31 233 ARG A CA 1
ATOM 1777 C C . ARG A 1 233 ? 11.556 23.491 42.805 1.00 73.31 233 ARG A C 1
ATOM 1779 O O . ARG A 1 233 ? 12.561 22.884 43.161 1.00 73.31 233 ARG A O 1
ATOM 1786 N N . TRP A 1 234 ? 11.517 24.809 42.652 1.00 72.44 234 TRP A N 1
ATOM 1787 C CA . TRP A 1 234 ? 12.582 25.676 43.148 1.00 72.44 234 TRP A CA 1
ATOM 1788 C C . TRP A 1 234 ? 12.516 25.720 44.677 1.00 72.44 234 TRP A C 1
ATOM 1790 O O . TRP A 1 234 ? 11.439 25.894 45.248 1.00 72.44 234 TRP A O 1
ATOM 1800 N N . VAL A 1 235 ? 13.657 25.511 45.323 1.00 80.06 235 VAL A N 1
ATOM 1801 C CA . VAL A 1 235 ? 13.835 25.576 46.780 1.00 80.06 235 VAL A CA 1
ATOM 1802 C C . VAL A 1 235 ? 15.003 26.498 47.092 1.00 80.06 235 VAL A C 1
ATOM 1804 O O . VAL A 1 235 ? 15.944 26.598 46.302 1.00 80.06 235 VAL A O 1
ATOM 1807 N N . GLU A 1 236 ? 14.929 27.172 48.236 1.00 78.38 236 GLU A N 1
ATOM 1808 C CA . GLU A 1 236 ? 15.987 28.068 48.703 1.00 78.38 236 GLU A CA 1
ATOM 1809 C C . GLU A 1 236 ? 17.273 27.281 49.035 1.00 78.38 236 GLU A C 1
ATOM 1811 O O . GLU A 1 236 ? 17.192 26.125 49.471 1.00 78.38 236 GLU A O 1
ATOM 1816 N N . PRO A 1 237 ? 18.474 27.879 48.896 1.00 66.50 237 PRO A N 1
ATOM 1817 C CA . PRO A 1 237 ? 19.749 27.179 49.092 1.00 66.50 237 PRO A CA 1
ATOM 1818 C C . PRO A 1 237 ? 19.889 26.480 50.453 1.00 66.50 237 PRO A C 1
ATOM 1820 O O . PRO A 1 237 ? 20.469 25.398 50.541 1.00 66.50 237 PRO A O 1
ATOM 1823 N N . ALA A 1 238 ? 19.328 27.068 51.514 1.00 73.62 238 ALA A N 1
ATOM 1824 C CA . ALA A 1 238 ? 19.345 26.487 52.857 1.00 73.62 238 ALA A CA 1
ATOM 1825 C C . ALA A 1 238 ? 18.442 25.245 52.984 1.00 73.62 238 ALA A C 1
ATOM 1827 O O . ALA A 1 238 ? 18.768 24.323 53.727 1.00 73.62 238 ALA A O 1
ATOM 1828 N N . GLU A 1 239 ? 17.330 25.208 52.247 1.00 73.38 239 GLU A N 1
ATOM 1829 C CA . GLU A 1 239 ? 16.376 24.093 52.224 1.00 73.38 239 GLU A CA 1
ATOM 1830 C C . GLU A 1 239 ? 16.943 22.916 51.413 1.00 73.38 239 GLU A C 1
ATOM 1832 O O . GLU A 1 239 ? 16.826 21.759 51.815 1.00 73.38 239 GLU A O 1
ATOM 1837 N N . PHE A 1 240 ? 17.647 23.214 50.314 1.00 68.75 240 PHE A N 1
ATOM 1838 C CA . PHE A 1 240 ? 18.371 22.215 49.526 1.00 68.75 240 PHE A CA 1
ATOM 1839 C C . PHE A 1 240 ? 19.497 21.546 50.328 1.00 68.75 240 PHE A C 1
ATOM 1841 O O . PHE A 1 240 ? 19.667 20.334 50.254 1.00 68.75 240 PHE A O 1
ATOM 1848 N N . ALA A 1 241 ? 20.232 22.314 51.138 1.00 68.25 241 ALA A N 1
ATOM 1849 C CA . ALA A 1 241 ? 21.322 21.794 51.965 1.00 68.25 241 ALA A CA 1
ATOM 1850 C C . ALA A 1 241 ? 20.853 20.871 53.109 1.00 68.25 241 ALA A C 1
ATOM 1852 O O . ALA A 1 241 ? 21.641 20.069 53.610 1.00 68.25 241 ALA A O 1
ATOM 1853 N N . GLN A 1 242 ? 19.587 20.979 53.530 1.00 70.38 242 GLN A N 1
ATOM 1854 C CA . GLN A 1 242 ? 18.991 20.138 54.577 1.00 70.38 242 GLN A CA 1
ATOM 1855 C C . GLN A 1 242 ? 18.331 18.865 54.032 1.00 70.38 242 GLN A C 1
ATOM 1857 O O . GLN A 1 242 ? 18.109 17.919 54.792 1.00 70.38 242 GLN A O 1
ATOM 1862 N N . ALA A 1 243 ? 18.030 18.811 52.731 1.00 63.03 243 ALA A N 1
ATOM 1863 C CA . ALA A 1 243 ? 17.615 17.580 52.079 1.00 63.03 243 ALA A CA 1
ATOM 1864 C C . ALA A 1 243 ? 18.827 16.637 52.035 1.00 63.03 243 ALA A C 1
ATOM 1866 O O . ALA A 1 243 ? 19.754 16.828 51.252 1.00 63.03 243 ALA A O 1
ATOM 1867 N N . GLY A 1 244 ? 18.849 15.660 52.946 1.00 57.62 244 GLY A N 1
ATOM 1868 C CA . GLY A 1 244 ? 19.940 14.694 53.083 1.00 57.62 244 GLY A CA 1
ATOM 1869 C C . GLY A 1 244 ? 20.314 14.006 51.760 1.00 57.62 244 GLY A C 1
ATOM 1870 O O . GLY A 1 244 ? 19.535 14.020 50.804 1.00 57.62 244 GLY A O 1
ATOM 1871 N N . PRO A 1 245 ? 21.512 13.400 51.684 1.00 52.03 245 PRO A N 1
ATOM 1872 C CA . PRO A 1 245 ? 22.082 12.928 50.430 1.00 52.03 245 PRO A CA 1
ATOM 1873 C C . PRO A 1 245 ? 21.123 11.988 49.694 1.00 52.03 245 PRO A C 1
ATOM 1875 O O . PRO A 1 245 ? 20.678 10.972 50.230 1.00 52.03 245 PRO A O 1
ATOM 1878 N N . VAL A 1 246 ? 20.832 12.329 48.437 1.00 52.59 246 VAL A N 1
ATOM 1879 C CA . VAL A 1 246 ? 20.214 11.416 47.469 1.00 52.59 246 VAL A CA 1
ATOM 1880 C C . VAL A 1 246 ? 21.085 10.150 47.428 1.00 52.59 246 VAL A C 1
ATOM 1882 O O . VAL A 1 246 ? 22.313 10.293 47.386 1.00 52.59 246 VAL A O 1
ATOM 1885 N N . PRO A 1 247 ? 20.520 8.923 47.445 1.00 43.16 247 PRO A N 1
ATOM 1886 C CA . PRO A 1 247 ? 21.330 7.724 47.277 1.00 43.16 247 PRO A CA 1
ATOM 1887 C C . PRO A 1 247 ? 22.123 7.893 45.988 1.00 43.16 247 PRO A C 1
ATOM 1889 O O . PRO A 1 247 ? 21.532 8.187 44.947 1.00 43.16 247 PRO A O 1
ATOM 1892 N N . ALA A 1 248 ? 23.448 7.778 46.074 1.00 46.19 248 ALA A N 1
ATOM 1893 C CA . ALA A 1 248 ? 24.328 7.922 44.930 1.00 46.19 248 ALA A CA 1
ATOM 1894 C C . ALA A 1 248 ? 23.828 7.001 43.810 1.00 46.19 248 ALA A C 1
ATOM 1896 O O . ALA A 1 248 ? 23.961 5.778 43.890 1.00 46.19 248 ALA A O 1
ATOM 1897 N N . ALA A 1 249 ? 23.223 7.593 42.777 1.00 43.59 249 ALA A N 1
ATOM 1898 C CA . ALA A 1 249 ? 23.067 6.938 41.496 1.00 43.59 249 ALA A CA 1
ATOM 1899 C C . ALA A 1 249 ? 24.462 6.434 41.132 1.00 43.59 249 ALA A C 1
ATOM 1901 O O . ALA A 1 249 ? 25.403 7.230 41.105 1.00 43.59 249 ALA A O 1
ATOM 1902 N N . ALA A 1 250 ? 24.584 5.111 40.995 1.00 42.78 250 ALA A N 1
ATOM 1903 C CA . ALA A 1 250 ? 25.835 4.406 40.782 1.00 42.78 250 ALA A CA 1
ATOM 1904 C C . ALA A 1 250 ? 26.738 5.226 39.859 1.00 42.78 250 ALA A C 1
ATOM 1906 O O . ALA A 1 250 ? 26.377 5.502 38.712 1.00 42.78 250 ALA A O 1
ATOM 1907 N N . ALA A 1 251 ? 27.863 5.679 40.415 1.00 38.28 251 ALA A N 1
ATOM 1908 C CA . ALA A 1 251 ? 28.857 6.449 39.700 1.00 38.28 251 ALA A CA 1
ATOM 1909 C C . ALA A 1 251 ? 29.161 5.727 38.387 1.00 38.28 251 ALA A C 1
ATOM 1911 O O . ALA A 1 251 ? 29.616 4.586 38.404 1.00 38.28 251 ALA A O 1
ATOM 1912 N N . ILE A 1 252 ? 28.871 6.372 37.258 1.00 45.09 252 ILE A N 1
ATOM 1913 C CA . ILE A 1 252 ? 29.346 5.914 35.958 1.00 45.09 252 ILE A CA 1
ATOM 1914 C C . ILE A 1 252 ? 30.870 6.073 36.026 1.00 45.09 252 ILE A C 1
ATOM 1916 O O . ILE A 1 252 ? 31.338 7.212 36.116 1.00 45.09 252 ILE A O 1
ATOM 1920 N N . PRO A 1 253 ? 31.661 4.985 36.058 1.00 44.69 253 PRO A N 1
ATOM 1921 C CA . PRO A 1 253 ? 33.105 5.129 36.071 1.00 44.69 253 PRO A CA 1
ATOM 1922 C C . PRO A 1 253 ? 33.554 5.743 34.734 1.00 44.69 253 PRO A C 1
ATOM 1924 O O . PRO A 1 253 ? 32.941 5.472 33.694 1.00 44.69 253 PRO A O 1
ATOM 1927 N N . PRO A 1 254 ? 34.611 6.573 34.722 1.00 43.03 254 PRO A N 1
ATOM 1928 C CA . PRO A 1 254 ? 35.162 7.085 33.476 1.00 43.03 254 PRO A CA 1
ATOM 1929 C C . PRO A 1 254 ? 35.617 5.908 32.602 1.00 43.03 254 PRO A C 1
ATOM 1931 O O . PRO A 1 254 ? 36.318 5.010 33.068 1.00 43.03 254 PRO A O 1
ATOM 1934 N N . ARG A 1 255 ? 35.187 5.910 31.334 1.00 38.84 255 ARG A N 1
ATOM 1935 C CA . ARG A 1 255 ? 35.567 4.922 30.314 1.00 38.84 255 ARG A CA 1
ATOM 1936 C C . ARG A 1 255 ? 37.094 4.819 30.244 1.00 38.84 255 ARG A C 1
ATOM 1938 O O . ARG A 1 255 ? 37.753 5.754 29.793 1.00 38.84 255 ARG A O 1
ATOM 1945 N N . ALA A 1 256 ? 37.639 3.682 30.668 1.00 39.16 256 ALA A N 1
ATOM 1946 C CA . ALA A 1 256 ? 39.003 3.301 30.341 1.00 39.16 256 ALA A CA 1
ATOM 1947 C C . ALA A 1 256 ? 39.082 3.033 28.830 1.00 39.16 256 ALA A C 1
ATOM 1949 O O . ALA A 1 256 ? 38.177 2.436 28.249 1.00 39.16 256 ALA A O 1
ATOM 1950 N N . SER A 1 257 ? 40.146 3.521 28.202 1.00 40.00 257 SER A N 1
ATOM 1951 C CA . SER A 1 257 ? 40.482 3.325 26.792 1.00 40.00 257 SER A CA 1
ATOM 1952 C C . SER A 1 257 ? 40.424 1.844 26.401 1.00 40.00 257 SER A C 1
ATOM 1954 O O . SER A 1 257 ? 41.228 1.048 26.886 1.00 40.00 257 SER A O 1
ATOM 1956 N N . GLU A 1 258 ? 39.489 1.490 25.521 1.00 40.47 258 GLU A N 1
ATOM 1957 C CA . GLU A 1 258 ? 39.385 0.163 24.914 1.00 40.47 258 GLU A CA 1
ATOM 1958 C C . GLU A 1 258 ? 40.540 -0.043 23.922 1.00 40.47 258 GLU A C 1
ATOM 1960 O O . GLU A 1 258 ? 40.674 0.675 22.930 1.00 40.47 258 GLU A O 1
ATOM 1965 N N . THR A 1 259 ? 41.395 -1.026 24.198 1.00 35.41 259 THR A N 1
ATOM 1966 C CA . THR A 1 259 ? 42.255 -1.654 23.191 1.00 35.41 259 THR A CA 1
ATOM 1967 C C . THR A 1 259 ? 41.424 -2.628 22.343 1.00 35.41 259 THR A C 1
ATOM 1969 O O . THR A 1 259 ? 40.442 -3.187 22.839 1.00 35.41 259 THR A O 1
ATOM 1972 N N . PRO A 1 260 ? 41.768 -2.853 21.061 1.00 36.97 260 PRO A N 1
ATOM 1973 C CA . PRO A 1 260 ? 40.928 -3.635 20.161 1.00 36.97 260 PRO A CA 1
ATOM 1974 C C . PRO A 1 260 ? 41.026 -5.127 20.493 1.00 36.97 260 PRO A C 1
ATOM 1976 O O . PRO A 1 260 ? 42.115 -5.699 20.477 1.00 36.97 260 PRO A O 1
ATOM 1979 N N . VAL A 1 261 ? 39.884 -5.767 20.745 1.00 37.31 261 VAL A N 1
ATOM 1980 C CA . VAL A 1 261 ? 39.772 -7.228 20.845 1.00 37.31 261 VAL A CA 1
ATOM 1981 C C . VAL A 1 261 ? 39.462 -7.796 19.455 1.00 37.31 261 VAL A C 1
ATOM 1983 O O . VAL A 1 261 ? 38.551 -7.331 18.771 1.00 37.31 261 VAL A O 1
ATOM 1986 N N . ALA A 1 262 ? 40.252 -8.784 19.029 1.00 33.53 262 ALA A N 1
ATOM 1987 C CA . ALA A 1 262 ? 40.109 -9.503 17.763 1.00 33.53 262 ALA A CA 1
ATOM 1988 C C . ALA A 1 262 ? 38.804 -10.334 17.700 1.00 33.53 262 ALA A C 1
ATOM 1990 O O . ALA A 1 262 ? 38.306 -10.769 18.741 1.00 33.53 262 ALA A O 1
ATOM 1991 N N . PRO A 1 263 ? 38.240 -10.585 16.502 1.00 37.84 263 PRO A N 1
ATOM 1992 C CA . PRO A 1 263 ? 36.924 -11.202 16.367 1.00 37.84 263 PRO A CA 1
ATOM 1993 C C . PRO A 1 263 ? 36.965 -12.718 16.608 1.00 37.84 263 PRO A C 1
ATOM 1995 O O . PRO A 1 263 ? 37.748 -13.437 15.987 1.00 37.84 263 PRO A O 1
ATOM 1998 N N . ALA A 1 264 ? 36.071 -13.205 17.470 1.00 33.28 264 ALA A N 1
ATOM 1999 C CA . ALA A 1 264 ? 35.749 -14.623 17.588 1.00 33.28 264 ALA A CA 1
ATOM 2000 C C . ALA A 1 264 ? 34.637 -14.989 16.591 1.00 33.28 264 ALA A C 1
ATOM 2002 O O . ALA A 1 264 ? 33.623 -14.297 16.483 1.00 33.28 264 ALA A O 1
ATOM 2003 N N . ALA A 1 265 ? 34.866 -16.071 15.849 1.00 32.31 265 ALA A N 1
ATOM 2004 C CA . ALA A 1 265 ? 33.959 -16.648 14.870 1.00 32.31 265 ALA A CA 1
ATOM 2005 C C . ALA A 1 265 ? 32.651 -17.130 15.517 1.00 32.31 265 ALA A C 1
ATOM 2007 O O . ALA A 1 265 ? 32.670 -17.728 16.591 1.00 32.31 265 ALA A O 1
ATOM 2008 N N . VAL A 1 266 ? 31.527 -16.908 14.832 1.00 35.69 266 VAL A N 1
ATOM 2009 C CA . VAL A 1 266 ? 30.233 -17.500 15.185 1.00 35.69 266 VAL A CA 1
ATOM 2010 C C . VAL A 1 266 ? 29.761 -18.359 14.021 1.00 35.69 266 VAL A C 1
ATOM 2012 O O . VAL A 1 266 ? 29.643 -17.900 12.885 1.00 35.69 266 VAL A O 1
ATOM 2015 N N . GLU A 1 267 ? 29.543 -19.628 14.344 1.00 29.92 267 GLU A N 1
ATOM 2016 C CA . GLU A 1 267 ? 29.093 -20.688 13.458 1.00 29.92 267 GLU A CA 1
ATOM 2017 C C . GLU A 1 267 ? 27.644 -20.493 13.001 1.00 29.92 267 GLU A C 1
ATOM 2019 O O . GLU A 1 267 ? 26.760 -20.041 13.730 1.00 29.92 267 GLU A O 1
ATOM 2024 N N . SER A 1 268 ? 27.431 -20.875 11.746 1.00 32.06 268 SER A N 1
ATOM 2025 C CA . SER A 1 268 ? 26.160 -20.886 11.035 1.00 32.06 268 SER A CA 1
ATOM 2026 C C . SER A 1 268 ? 25.257 -22.010 11.550 1.00 32.06 268 SER A C 1
ATOM 2028 O O . SER A 1 268 ? 25.671 -23.168 11.571 1.00 32.06 268 SER A O 1
ATOM 2030 N N . SER A 1 269 ? 23.985 -21.710 11.815 1.00 31.95 269 SER A N 1
ATOM 2031 C CA . SER A 1 269 ? 22.924 -22.721 11.781 1.00 31.95 269 SER A CA 1
ATOM 2032 C C . SER A 1 269 ? 21.762 -22.237 10.913 1.00 31.95 269 SER A C 1
ATOM 2034 O O . SER A 1 269 ? 21.356 -21.076 10.945 1.00 31.95 269 SER A O 1
ATOM 2036 N N . ALA A 1 270 ? 21.327 -23.138 10.037 1.00 31.53 270 ALA A N 1
ATOM 2037 C CA . ALA A 1 270 ? 20.514 -22.883 8.861 1.00 31.53 270 ALA A CA 1
ATOM 2038 C C . ALA A 1 270 ? 18.994 -23.040 9.097 1.00 31.53 270 ALA A C 1
ATOM 2040 O O . ALA A 1 270 ? 18.545 -23.584 10.101 1.00 31.53 270 ALA A O 1
ATOM 2041 N N . LYS A 1 271 ? 18.250 -22.543 8.096 1.00 37.94 271 LYS A N 1
ATOM 2042 C CA . LYS A 1 271 ? 16.786 -22.444 7.876 1.00 37.94 271 LYS A CA 1
ATOM 2043 C C . LYS A 1 271 ? 15.982 -23.761 8.024 1.00 37.94 271 LYS A C 1
ATOM 2045 O O . LYS A 1 271 ? 16.567 -24.837 8.088 1.00 37.94 271 LYS A O 1
ATOM 2050 N N . PRO A 1 272 ? 14.634 -23.688 7.949 1.00 37.97 272 PRO A N 1
ATOM 2051 C CA . PRO A 1 272 ? 13.940 -23.974 6.667 1.00 37.97 272 PRO A CA 1
ATOM 2052 C C . PRO A 1 272 ? 12.771 -22.988 6.375 1.00 37.97 272 PRO A C 1
ATOM 2054 O O . PRO A 1 272 ? 12.062 -22.571 7.278 1.00 37.97 272 PRO A O 1
ATOM 2057 N N . SER A 1 273 ? 12.697 -22.356 5.195 1.00 32.06 273 SER A N 1
ATOM 2058 C CA . SER A 1 273 ? 11.982 -22.738 3.951 1.00 32.06 273 SER A CA 1
ATOM 2059 C C . SER A 1 273 ? 10.445 -22.607 3.974 1.00 32.06 273 SER A C 1
ATOM 2061 O O . SER A 1 273 ? 9.778 -23.378 4.656 1.00 32.06 273 SER A O 1
ATOM 2063 N N . ALA A 1 274 ? 9.886 -21.746 3.113 1.00 31.94 274 ALA A N 1
ATOM 2064 C CA . ALA A 1 274 ? 8.547 -21.915 2.537 1.00 31.94 274 ALA A CA 1
ATOM 2065 C C . ALA A 1 274 ? 8.452 -21.183 1.182 1.00 31.94 274 ALA A C 1
ATOM 2067 O O . ALA A 1 274 ? 8.926 -20.058 1.043 1.00 31.94 274 ALA A O 1
ATOM 2068 N N . GLY A 1 275 ? 7.905 -21.880 0.182 1.00 31.77 275 GLY A N 1
ATOM 2069 C CA . GLY A 1 275 ? 7.736 -21.444 -1.208 1.00 31.77 275 GLY A CA 1
ATOM 2070 C C . GLY A 1 275 ? 6.511 -20.542 -1.458 1.00 31.77 275 GLY A C 1
ATOM 2071 O O . GLY A 1 275 ? 5.911 -20.034 -0.514 1.00 31.77 275 GLY A O 1
ATOM 2072 N N . PRO A 1 276 ? 6.153 -20.306 -2.736 1.00 36.25 276 PRO A N 1
ATOM 2073 C CA . PRO A 1 276 ? 5.515 -19.073 -3.191 1.00 36.25 276 PRO A CA 1
ATOM 2074 C C . PRO A 1 276 ? 3.986 -19.113 -3.083 1.00 36.25 276 PRO A C 1
ATOM 2076 O O . PRO A 1 276 ? 3.360 -20.093 -3.483 1.00 36.25 276 PRO A O 1
ATOM 2079 N N . LEU A 1 277 ? 3.372 -18.020 -2.621 1.00 33.88 277 LEU A N 1
ATOM 2080 C CA . LEU A 1 277 ? 1.916 -17.854 -2.617 1.00 33.88 277 LEU A CA 1
ATOM 2081 C C . LEU A 1 277 ? 1.505 -16.650 -3.470 1.00 33.88 277 LEU A C 1
ATOM 2083 O O . LEU A 1 277 ? 1.813 -15.496 -3.170 1.00 33.88 277 LEU A O 1
ATOM 2087 N N . GLY A 1 278 ? 0.815 -16.971 -4.567 1.00 30.58 278 GLY A N 1
ATOM 2088 C CA . GLY A 1 278 ? 0.109 -16.029 -5.424 1.00 30.58 278 GLY A CA 1
ATOM 2089 C C . GLY A 1 278 ? -1.067 -15.377 -4.698 1.00 30.58 278 GLY A C 1
ATOM 2090 O O . GLY A 1 278 ? -1.600 -15.895 -3.719 1.00 30.58 278 GLY A O 1
ATOM 2091 N N . TRP A 1 279 ? -1.447 -14.199 -5.171 1.00 34.06 279 TRP A N 1
ATOM 2092 C CA . TRP A 1 279 ? -2.481 -13.381 -4.556 1.00 34.06 279 TRP A CA 1
ATOM 2093 C C . TRP A 1 279 ? -3.895 -13.821 -4.975 1.00 34.06 279 TRP A C 1
ATOM 2095 O O . TRP A 1 279 ? -4.137 -14.051 -6.156 1.00 34.06 279 TRP A O 1
ATOM 2105 N N . PHE A 1 280 ? -4.806 -13.804 -3.988 1.00 38.66 280 PHE A N 1
ATOM 2106 C CA . PHE A 1 280 ? -6.280 -13.930 -4.012 1.00 38.66 280 PHE A CA 1
ATOM 2107 C C . PHE A 1 280 ? -6.933 -15.326 -3.944 1.00 38.66 280 PHE A C 1
ATOM 2109 O O . PHE A 1 280 ? -7.218 -15.947 -4.961 1.00 38.66 280 PHE A O 1
ATOM 2116 N N . ALA A 1 281 ? -7.322 -15.720 -2.721 1.00 29.17 281 ALA A N 1
ATOM 2117 C CA . ALA A 1 281 ? -8.703 -16.049 -2.319 1.00 29.17 281 ALA A CA 1
ATOM 2118 C C . ALA A 1 281 ? -8.736 -16.306 -0.795 1.00 29.17 281 ALA A C 1
ATOM 2120 O O . ALA A 1 281 ? -8.207 -17.313 -0.334 1.00 29.17 281 ALA A O 1
ATOM 2121 N N . TRP A 1 282 ? -9.339 -15.416 0.002 1.00 32.78 282 TRP A N 1
ATOM 2122 C CA . TRP A 1 282 ? -9.629 -15.697 1.417 1.00 32.78 282 TRP A CA 1
ATOM 2123 C C . TRP A 1 282 ? -11.140 -15.918 1.588 1.00 32.78 282 TRP A C 1
ATOM 2125 O O . TRP A 1 282 ? -11.908 -14.988 1.328 1.00 32.78 282 TRP A O 1
ATOM 2135 N N . PRO A 1 283 ? -11.604 -17.121 1.976 1.00 36.44 283 PRO A N 1
ATOM 2136 C CA . PRO A 1 283 ? -13.026 -17.424 2.034 1.00 36.44 283 PRO A CA 1
ATOM 2137 C C . PRO A 1 283 ? -13.631 -16.950 3.361 1.00 36.44 283 PRO A C 1
ATOM 2139 O O . PRO A 1 283 ? -13.444 -17.554 4.416 1.00 36.44 283 PRO A O 1
ATOM 2142 N N . GLY A 1 284 ? -14.416 -15.876 3.303 1.00 29.45 284 GLY A N 1
ATOM 2143 C CA . GLY A 1 284 ? -15.410 -15.565 4.323 1.00 29.45 284 GLY A CA 1
ATOM 2144 C C . GLY A 1 284 ? -16.712 -16.321 4.041 1.00 29.45 284 GLY A C 1
ATOM 2145 O O . GLY A 1 284 ? -17.412 -15.976 3.101 1.00 29.45 284 GLY A O 1
ATOM 2146 N N . ARG A 1 285 ? -17.011 -17.330 4.873 1.00 33.59 285 ARG A N 1
ATOM 2147 C CA . ARG A 1 285 ? -18.330 -17.946 5.154 1.00 33.59 285 ARG A CA 1
ATOM 2148 C C . ARG A 1 285 ? -19.257 -18.298 3.971 1.00 33.59 285 ARG A C 1
ATOM 2150 O O . ARG A 1 285 ? -19.938 -17.445 3.415 1.00 33.59 285 ARG A O 1
ATOM 2157 N N . GLN A 1 286 ? -19.491 -19.600 3.789 1.00 31.47 286 GLN A N 1
ATOM 2158 C CA . GLN A 1 286 ? -20.839 -20.105 3.512 1.00 31.47 286 GLN A CA 1
ATOM 2159 C C . GLN A 1 286 ? -21.259 -21.003 4.674 1.00 31.47 286 GLN A C 1
ATOM 2161 O O . GLN A 1 286 ? -20.687 -22.063 4.900 1.00 31.47 286 GLN A O 1
ATOM 2166 N N . SER A 1 287 ? -22.233 -20.522 5.438 1.00 37.62 287 SER A N 1
ATOM 2167 C CA . SER A 1 287 ? -23.033 -21.309 6.366 1.00 37.62 287 SER A CA 1
ATOM 2168 C C . SER A 1 287 ? -24.455 -21.339 5.818 1.00 37.62 287 SER A C 1
ATOM 2170 O O . SER A 1 287 ? -25.135 -20.309 5.839 1.00 37.62 287 SER A O 1
ATOM 2172 N N . ARG A 1 288 ? -24.878 -22.501 5.329 1.00 37.88 288 ARG A N 1
ATOM 2173 C CA . ARG A 1 288 ? -26.238 -23.027 5.451 1.00 37.88 288 ARG A CA 1
ATOM 2174 C C . ARG A 1 288 ? -26.132 -24.531 5.617 1.00 37.88 288 ARG A C 1
ATOM 2176 O O . ARG A 1 288 ? -25.268 -25.111 4.926 1.00 37.88 288 ARG A O 1
#

Sequence (288 aa):
AERRASYSAKAEFFKALWLMAQALDGPANDRHVAALTAATRALDEAEDFAPQAGRLDAPVEVKLVVGGHRTPALKSMPLERITPRMALDRYLVFAQQKLAEAVDGQAVGSKALYLLGRLHTVVAQDRTPCFAAAEQKALAFQQAAMSADPNNFLAANELGVLLARAGRHEEARTILQHCAALAPRPEVWHNLVVVHRNLGEIALAQEAQQHLIAAQTRQPAAIRKPRPAEMVRWVEPAEFAQAGPVPAAAAIPPRASETPVAPAAVESSAKPSAGPLGWFAWPGRQSR

Foldseek 3Di:
DVVVVLVVLLVVLLVVLQVLLVVVADPPGSLLNVLSVLLVQLLVLLVLLFDFVPPPPDARPPVVSCVPGPRCQPVPDDCPPQHSVNSSLSSLLSSLVSLLRNNQLDLVSLVSLQVQLVSLVVVVVVPDRSNRCSLVNSLSSLSSSCSSPVLPLSSLLSNLVSCVVVVVLVVSLVSLVSSCVNPVALSSLVSNLVSCVSVVVVVSNVVSVVSNVVRVVPPDPPPPPQDPCRVDDDDDPVVVVPPPDDPPPPPPPPDDDDDDDDDDDDDDDDDDDDDDDDDDDDDDDDDD

Radius of gyration: 25.82 Å; chains: 1; bounding box: 69×52×82 Å

pLDDT: mean 79.89, std 22.46, range [29.17, 98.44]